Protein AF-A0A2S9A019-F1 (afdb_monomer)

Sequence (203 aa):
MTKLLLTLSFFIASCWVKAQTFTDKALAQSVLQLNSSKTTNDYDNLFNKFSTAKTTETWQAKYYAVVSLYLKNETLLNKAPGASLMDDNALARKIATGIWTIQRDNAEVNILLGLLYFQKIQIDGSQNNQLDLNAISQSIAKAETSSSNNPRLAVLQAKIKEKSGDKSNADILYRKALGEFSNQNSSDSKSPSWGKQLVPTVQ

Structure (mmCIF, N/CA/C/O backbone):
data_AF-A0A2S9A019-F1
#
_entry.id   AF-A0A2S9A019-F1
#
loop_
_atom_site.group_PDB
_atom_site.id
_atom_site.type_symbol
_atom_site.label_atom_id
_atom_site.label_alt_id
_atom_site.label_comp_id
_atom_site.label_asym_id
_atom_site.label_entity_id
_atom_site.label_seq_id
_atom_site.pdbx_PDB_ins_code
_atom_site.Cartn_x
_atom_site.Cartn_y
_atom_site.Cartn_z
_atom_site.occupancy
_atom_site.B_iso_or_equiv
_atom_site.auth_seq_id
_atom_site.auth_comp_id
_atom_site.auth_asym_id
_atom_site.auth_atom_id
_atom_site.pdbx_PDB_model_num
ATOM 1 N N . MET A 1 1 ? 55.661 54.639 -10.456 1.00 36.62 1 MET A N 1
ATOM 2 C CA . MET A 1 1 ? 55.078 54.479 -11.805 1.00 36.62 1 MET A CA 1
ATOM 3 C C . MET A 1 1 ? 54.965 52.986 -12.090 1.00 36.62 1 MET A C 1
ATOM 5 O O . MET A 1 1 ? 55.978 52.332 -12.268 1.00 36.62 1 MET A O 1
ATOM 9 N N . THR A 1 2 ? 53.846 52.372 -11.696 1.00 43.12 2 THR A N 1
ATOM 10 C CA . THR A 1 2 ? 52.783 51.894 -12.610 1.00 43.12 2 THR A CA 1
ATOM 11 C C . THR A 1 2 ? 53.293 50.981 -13.721 1.00 43.12 2 THR A C 1
ATOM 13 O O . THR A 1 2 ? 53.687 51.494 -14.757 1.00 43.12 2 THR A O 1
ATOM 16 N N . LYS A 1 3 ? 53.166 49.655 -13.538 1.00 44.62 3 LYS A N 1
ATOM 17 C CA . LYS A 1 3 ? 52.487 48.756 -14.495 1.00 44.62 3 LYS A CA 1
ATOM 18 C C . LYS A 1 3 ? 51.814 47.614 -13.731 1.00 44.62 3 LYS A C 1
ATOM 20 O O . LYS A 1 3 ? 52.453 46.698 -13.230 1.00 44.62 3 LYS A O 1
ATOM 25 N N . LEU A 1 4 ? 50.504 47.763 -13.609 1.00 54.84 4 LEU A N 1
ATOM 26 C CA . LEU A 1 4 ? 49.541 46.817 -13.077 1.00 54.84 4 LEU A CA 1
ATOM 27 C C . LEU A 1 4 ? 49.218 45.835 -14.212 1.00 54.84 4 LEU A C 1
ATOM 29 O O . LEU A 1 4 ? 48.684 46.262 -15.232 1.00 54.84 4 LEU A O 1
ATOM 33 N N . LEU A 1 5 ? 49.563 44.556 -14.073 1.00 51.34 5 LEU A N 1
ATOM 34 C CA . LEU A 1 5 ? 49.082 43.507 -14.977 1.00 51.34 5 LEU A CA 1
ATOM 35 C C . LEU A 1 5 ? 48.421 42.405 -14.151 1.00 51.34 5 LEU A C 1
ATOM 37 O O . LEU A 1 5 ? 49.027 41.418 -13.747 1.00 51.34 5 LEU A O 1
ATOM 41 N N . LEU A 1 6 ? 47.138 42.653 -13.895 1.00 57.81 6 LEU A N 1
ATOM 42 C CA . LEU A 1 6 ? 46.111 41.665 -13.598 1.00 57.81 6 LEU A CA 1
ATOM 43 C C . LEU A 1 6 ? 46.049 40.641 -14.738 1.00 57.81 6 LEU A C 1
ATOM 45 O O . LEU A 1 6 ? 45.700 41.003 -15.858 1.00 57.81 6 LEU A O 1
ATOM 49 N N . THR A 1 7 ? 46.283 39.365 -14.443 1.00 59.12 7 THR A N 1
ATOM 50 C CA . THR A 1 7 ? 45.627 38.273 -15.176 1.00 59.12 7 THR A CA 1
ATOM 51 C C . THR A 1 7 ? 45.066 37.280 -14.163 1.00 59.12 7 THR A C 1
ATOM 53 O O . THR A 1 7 ? 45.772 36.540 -13.487 1.00 59.12 7 THR A O 1
ATOM 56 N N . LEU A 1 8 ? 43.751 37.381 -13.997 1.00 55.47 8 LEU A N 1
ATOM 57 C CA . LEU A 1 8 ? 42.900 36.562 -13.151 1.00 55.47 8 LEU A CA 1
ATOM 58 C C . LEU A 1 8 ? 42.710 35.200 -13.835 1.00 55.47 8 LEU A C 1
ATOM 60 O O . LEU A 1 8 ? 41.909 35.076 -14.759 1.00 55.47 8 LEU A O 1
ATOM 64 N N . SER A 1 9 ? 43.449 34.180 -13.401 1.00 57.34 9 SER A N 1
ATOM 65 C CA . SER A 1 9 ? 43.248 32.799 -13.854 1.00 57.34 9 SER A CA 1
ATOM 66 C C . SER A 1 9 ? 41.991 32.214 -13.208 1.00 57.34 9 SER A C 1
ATOM 68 O O . SER A 1 9 ? 42.047 31.559 -12.170 1.00 57.34 9 SER A O 1
ATOM 70 N N . PHE A 1 10 ? 40.835 32.471 -13.818 1.00 54.25 10 PHE A N 1
ATOM 71 C CA . PHE A 1 10 ? 39.570 31.832 -13.470 1.00 54.25 10 PHE A CA 1
ATOM 72 C C . PHE A 1 10 ? 39.523 30.439 -14.118 1.00 54.25 10 PHE A C 1
ATOM 74 O O . PHE A 1 10 ? 39.015 30.266 -15.225 1.00 54.25 10 PHE A O 1
ATOM 81 N N . PHE A 1 11 ? 40.092 29.430 -13.451 1.00 59.09 11 PHE A N 1
ATOM 82 C CA . PHE A 1 11 ? 39.824 28.038 -13.813 1.00 59.09 11 PHE A CA 1
ATOM 83 C C . PHE A 1 11 ? 38.411 27.690 -13.343 1.00 59.09 11 PHE A C 1
ATOM 85 O O . PHE A 1 11 ? 38.174 27.383 -12.175 1.00 59.09 11 PHE A O 1
ATOM 92 N N . ILE A 1 12 ? 37.460 27.756 -14.274 1.00 57.28 12 ILE A N 1
ATOM 93 C CA . ILE A 1 12 ? 36.135 27.159 -14.122 1.00 57.28 12 ILE A CA 1
ATOM 94 C C . ILE A 1 12 ? 36.359 25.651 -14.033 1.00 57.28 12 ILE A C 1
ATOM 96 O O . ILE A 1 12 ? 36.465 24.964 -15.047 1.00 57.28 12 ILE A O 1
ATOM 100 N N . ALA A 1 13 ? 36.450 25.126 -12.813 1.00 59.03 13 ALA A N 1
ATOM 101 C CA . ALA A 1 13 ? 36.214 23.716 -12.578 1.00 59.03 13 ALA A CA 1
ATOM 102 C C . ALA A 1 13 ? 34.743 23.465 -12.921 1.00 59.03 13 ALA A C 1
ATOM 104 O O . ALA A 1 13 ? 33.844 23.672 -12.108 1.00 59.03 13 ALA A O 1
ATOM 105 N N . SER A 1 14 ? 34.480 23.085 -14.170 1.00 53.44 14 SER A N 1
ATOM 106 C CA . SER A 1 14 ? 33.201 22.514 -14.549 1.00 53.44 14 SER A CA 1
ATOM 107 C C . SER A 1 14 ? 33.043 21.246 -13.716 1.00 53.44 14 SER A C 1
ATOM 109 O O . SER A 1 14 ? 33.617 20.208 -14.033 1.00 53.44 14 SER A O 1
ATOM 111 N N . CYS A 1 15 ? 32.309 21.325 -12.609 1.00 51.97 15 CYS A N 1
ATOM 112 C CA . CYS A 1 15 ? 31.808 20.141 -11.935 1.00 51.97 15 CYS A CA 1
ATOM 113 C C . CYS A 1 15 ? 30.837 19.472 -12.906 1.00 51.97 15 CYS A C 1
ATOM 115 O O . CYS A 1 15 ? 29.653 19.798 -12.949 1.00 51.97 15 CYS A O 1
ATOM 117 N N . TRP A 1 16 ? 31.342 18.534 -13.706 1.00 52.50 16 TRP A N 1
ATOM 118 C CA . TRP A 1 16 ? 30.512 17.535 -14.358 1.00 52.50 16 TRP A CA 1
ATOM 119 C C . TRP A 1 16 ? 29.959 16.655 -13.238 1.00 52.50 16 TRP A C 1
ATOM 121 O O . TRP A 1 16 ? 30.496 15.590 -12.937 1.00 52.50 16 TRP A O 1
ATOM 131 N N . VAL A 1 17 ? 28.900 17.121 -12.570 1.00 52.62 17 VAL A N 1
ATOM 132 C CA . VAL A 1 17 ? 28.063 16.251 -11.752 1.00 52.62 17 VAL A CA 1
ATOM 133 C C . VAL A 1 17 ? 27.471 15.260 -12.740 1.00 52.62 17 VAL A C 1
ATOM 135 O O . VAL A 1 17 ? 26.509 15.562 -13.446 1.00 52.62 17 VAL A O 1
ATOM 138 N N . LYS A 1 18 ? 28.088 14.081 -12.861 1.00 51.19 18 LYS A N 1
ATOM 139 C CA . LYS A 1 18 ? 27.441 12.967 -13.541 1.00 51.19 18 LYS A CA 1
ATOM 1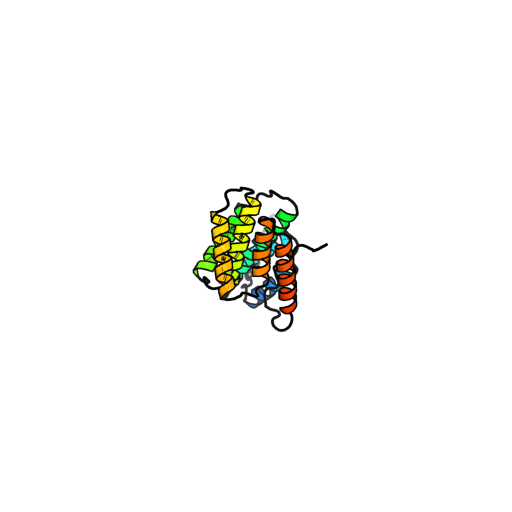40 C C . LYS A 1 18 ? 26.162 12.713 -12.758 1.00 51.19 18 LYS A C 1
ATOM 142 O O . LYS A 1 18 ? 26.225 12.215 -11.638 1.00 51.19 18 LYS A O 1
ATOM 147 N N . ALA A 1 19 ? 25.018 13.091 -13.323 1.00 52.50 19 ALA A N 1
ATOM 148 C CA . ALA A 1 19 ? 23.730 12.644 -12.827 1.00 52.50 19 ALA A CA 1
ATOM 149 C C . ALA A 1 19 ? 23.792 11.115 -12.811 1.00 52.50 19 ALA A C 1
ATOM 151 O O . ALA A 1 19 ? 23.823 10.477 -13.866 1.00 52.50 19 ALA A O 1
ATOM 152 N N . GLN A 1 20 ? 23.944 10.535 -11.620 1.00 56.94 20 GLN A N 1
ATOM 153 C CA . GLN A 1 20 ? 24.089 9.100 -11.467 1.00 56.94 20 GLN A CA 1
ATOM 154 C C . GLN A 1 20 ? 22.814 8.472 -12.022 1.00 56.94 20 GLN A C 1
ATOM 156 O O . GLN A 1 20 ? 21.719 8.725 -11.524 1.00 56.94 20 GLN A O 1
ATOM 161 N N . THR A 1 21 ? 22.942 7.735 -13.127 1.00 67.06 21 THR A N 1
ATOM 162 C CA . THR A 1 21 ? 21.790 7.096 -13.760 1.00 67.06 21 THR A CA 1
ATOM 163 C C . THR A 1 21 ? 21.180 6.140 -12.744 1.00 67.06 21 THR A C 1
ATOM 165 O O . THR A 1 21 ? 21.885 5.310 -12.169 1.00 67.06 21 THR A O 1
ATOM 168 N N . PHE A 1 22 ? 19.888 6.301 -12.469 1.00 77.50 22 PHE A N 1
ATOM 169 C CA . PHE A 1 22 ? 19.188 5.462 -11.509 1.00 77.50 22 PHE A CA 1
ATOM 170 C C . PHE A 1 22 ? 18.991 4.071 -12.115 1.00 77.50 22 PHE A C 1
ATOM 172 O O . PHE A 1 22 ? 18.079 3.847 -12.901 1.00 77.50 22 PHE A O 1
ATOM 179 N N . THR A 1 23 ? 19.894 3.152 -11.792 1.00 84.31 23 THR A N 1
ATOM 180 C CA . THR A 1 23 ? 19.878 1.784 -12.319 1.00 84.31 23 THR A CA 1
ATOM 181 C C . THR A 1 23 ? 18.841 0.916 -11.611 1.00 84.31 23 THR A C 1
ATOM 183 O O . THR A 1 23 ? 18.406 1.225 -10.502 1.00 84.31 23 THR A O 1
ATOM 186 N N . ASP A 1 24 ? 18.524 -0.242 -12.183 1.00 83.12 24 ASP A N 1
ATOM 187 C CA . ASP A 1 24 ? 17.643 -1.239 -11.553 1.00 83.12 24 ASP A CA 1
ATOM 188 C C . ASP A 1 24 ? 18.210 -1.735 -10.208 1.00 83.12 24 ASP A C 1
ATOM 190 O O . ASP A 1 24 ? 17.480 -2.053 -9.270 1.00 83.12 24 ASP A O 1
ATOM 194 N N . LYS A 1 25 ? 19.541 -1.710 -10.053 1.00 84.88 25 LYS A N 1
ATOM 195 C CA . LYS A 1 25 ? 20.202 -1.950 -8.763 1.00 84.88 25 LYS A CA 1
ATOM 196 C C . LYS A 1 25 ? 19.874 -0.851 -7.746 1.00 84.88 25 LYS A C 1
ATOM 198 O O . LYS A 1 25 ? 19.603 -1.160 -6.587 1.00 84.88 25 LYS A O 1
ATOM 203 N N . ALA A 1 26 ? 19.891 0.415 -8.167 1.00 87.56 26 ALA A N 1
ATOM 204 C CA . ALA A 1 26 ? 19.517 1.540 -7.312 1.00 87.56 26 ALA A CA 1
ATOM 205 C C . ALA A 1 26 ? 18.023 1.505 -6.945 1.00 87.56 26 ALA A C 1
ATOM 207 O O . ALA A 1 26 ? 17.672 1.854 -5.814 1.00 87.56 26 ALA A O 1
ATOM 208 N N . LEU A 1 27 ? 17.166 1.023 -7.856 1.00 88.25 27 LEU A N 1
ATOM 209 C CA . LEU A 1 27 ? 15.757 0.733 -7.582 1.00 88.25 27 LEU A CA 1
ATOM 210 C C . LEU A 1 27 ? 15.634 -0.287 -6.449 1.00 88.25 27 LEU A C 1
ATOM 212 O O . LEU A 1 27 ? 15.084 0.044 -5.402 1.00 88.25 27 LEU A O 1
ATOM 216 N N . ALA A 1 28 ? 16.230 -1.472 -6.607 1.00 86.88 28 ALA A N 1
ATOM 217 C CA . ALA A 1 28 ? 16.168 -2.539 -5.608 1.00 86.88 28 ALA A CA 1
ATOM 218 C C . ALA A 1 28 ? 16.687 -2.095 -4.227 1.00 86.88 28 ALA A C 1
ATOM 220 O O . ALA A 1 28 ? 16.064 -2.367 -3.204 1.00 86.88 28 ALA A O 1
ATOM 221 N N . GLN A 1 29 ? 17.796 -1.350 -4.181 1.00 89.19 29 GLN A N 1
ATOM 222 C CA . GLN A 1 29 ? 18.329 -0.807 -2.925 1.00 89.19 29 GLN A CA 1
ATOM 223 C C . GLN A 1 29 ? 17.381 0.202 -2.269 1.00 89.19 29 GLN A C 1
ATOM 225 O O . GLN A 1 29 ? 17.225 0.206 -1.050 1.00 89.19 29 GLN A O 1
ATOM 230 N N . SER A 1 30 ? 16.732 1.050 -3.066 1.00 92.06 30 SER A N 1
ATOM 231 C CA . SER A 1 30 ? 15.788 2.045 -2.549 1.00 92.06 30 SER A CA 1
ATOM 232 C C . SER A 1 30 ? 14.493 1.386 -2.061 1.00 92.06 30 SER A C 1
ATOM 234 O O . SER A 1 30 ? 13.922 1.824 -1.067 1.00 92.06 30 SER A O 1
ATOM 236 N N . VAL A 1 31 ? 14.060 0.291 -2.696 1.00 90.25 31 VAL A N 1
ATOM 237 C CA . VAL A 1 31 ? 12.947 -0.542 -2.206 1.00 90.25 31 VAL A CA 1
ATOM 238 C C . VAL A 1 31 ? 13.278 -1.150 -0.846 1.00 90.25 31 VAL A C 1
ATOM 240 O O . VAL A 1 31 ? 12.447 -1.128 0.055 1.00 90.25 31 VAL A O 1
ATOM 243 N N . LEU A 1 32 ? 14.505 -1.636 -0.651 1.00 88.31 32 LEU A N 1
ATOM 244 C CA . LEU A 1 32 ? 14.933 -2.133 0.657 1.00 88.31 32 LEU A CA 1
ATOM 245 C C . LEU A 1 32 ? 14.957 -1.031 1.723 1.00 88.31 32 LEU A C 1
ATOM 247 O O . LEU A 1 32 ? 14.539 -1.273 2.854 1.00 88.31 32 LEU A O 1
ATOM 251 N N . GLN A 1 33 ? 15.385 0.181 1.360 1.00 91.25 33 GLN A N 1
ATOM 252 C CA . GLN A 1 33 ? 15.365 1.344 2.252 1.00 91.25 33 GLN A CA 1
ATOM 253 C C . GLN A 1 33 ? 13.939 1.727 2.685 1.00 91.25 33 GLN A C 1
ATOM 255 O O . GLN A 1 33 ? 13.729 2.151 3.822 1.00 91.25 33 GLN A O 1
ATOM 260 N N . LEU A 1 34 ? 12.942 1.546 1.816 1.00 91.12 34 LEU A N 1
ATOM 261 C CA . LEU A 1 34 ? 11.540 1.798 2.152 1.00 91.12 34 LEU A CA 1
ATOM 262 C C . LEU A 1 34 ? 11.069 0.956 3.346 1.00 91.12 34 LEU A C 1
ATOM 264 O O . LEU A 1 34 ? 10.317 1.447 4.183 1.00 91.12 34 LEU A O 1
ATOM 268 N N . ASN A 1 35 ? 11.546 -0.285 3.460 1.00 84.62 35 ASN A N 1
ATOM 269 C CA . ASN A 1 35 ? 11.123 -1.213 4.511 1.00 84.62 35 ASN A CA 1
ATOM 270 C C . ASN A 1 35 ? 11.581 -0.782 5.917 1.00 84.62 35 ASN A C 1
ATOM 272 O O . ASN A 1 35 ? 10.953 -1.155 6.906 1.00 84.62 35 ASN A O 1
ATOM 276 N N . SER A 1 36 ? 12.669 -0.013 6.017 1.00 85.38 36 SER A N 1
ATOM 277 C CA . SER A 1 36 ? 13.196 0.508 7.286 1.00 85.38 36 SER A CA 1
ATOM 278 C C . SER A 1 36 ? 12.833 1.972 7.552 1.00 85.38 36 SER A C 1
ATOM 280 O O . SER A 1 36 ? 13.118 2.475 8.640 1.00 85.38 36 SER A O 1
ATOM 282 N N . SER A 1 37 ? 12.194 2.645 6.592 1.00 91.75 37 SER A N 1
ATOM 283 C CA . SER A 1 37 ? 11.793 4.052 6.688 1.00 91.75 37 SER A CA 1
ATOM 284 C C . SER A 1 37 ? 10.641 4.238 7.674 1.00 91.75 37 SER A C 1
ATOM 286 O O . SER A 1 37 ? 9.732 3.411 7.748 1.00 91.75 37 SER A O 1
ATOM 288 N N . LYS A 1 38 ? 10.680 5.321 8.458 1.00 90.12 38 LYS A N 1
ATOM 289 C CA . LYS A 1 38 ? 9.675 5.582 9.510 1.00 90.12 38 LYS A CA 1
ATOM 290 C C . LYS A 1 38 ? 9.241 7.038 9.593 1.00 90.12 38 LYS A C 1
ATOM 292 O O . LYS A 1 38 ? 8.216 7.334 10.204 1.00 90.12 38 LYS A O 1
ATOM 297 N N . THR A 1 39 ? 10.022 7.954 9.032 1.00 94.38 39 THR A N 1
ATOM 298 C CA . THR A 1 39 ? 9.760 9.389 9.122 1.00 94.38 39 THR A CA 1
ATOM 299 C C . THR A 1 39 ? 9.206 9.929 7.812 1.00 94.38 39 THR A C 1
ATOM 301 O O . THR A 1 39 ? 9.440 9.379 6.739 1.00 94.38 39 THR A O 1
ATOM 304 N N . THR A 1 40 ? 8.486 11.047 7.888 1.00 94.69 40 THR A N 1
ATOM 305 C CA . THR A 1 40 ? 7.982 11.750 6.700 1.00 94.69 40 THR A CA 1
ATOM 306 C C . THR A 1 40 ? 9.117 12.160 5.765 1.00 94.69 40 THR A C 1
ATOM 308 O O . THR A 1 40 ? 8.990 11.995 4.559 1.00 94.69 40 THR A O 1
ATOM 311 N N . ASN A 1 41 ? 10.256 12.586 6.321 1.00 96.50 41 ASN A N 1
ATOM 312 C CA . ASN A 1 41 ? 11.446 12.948 5.555 1.00 96.50 41 ASN A CA 1
ATOM 313 C C . ASN A 1 41 ? 12.069 11.745 4.823 1.00 96.50 41 ASN A C 1
ATOM 315 O O . ASN A 1 41 ? 12.511 11.888 3.685 1.00 96.50 41 ASN A O 1
ATOM 319 N N . ASP A 1 42 ? 12.083 10.553 5.434 1.00 96.50 42 ASP A N 1
ATOM 320 C CA . ASP A 1 42 ? 12.538 9.333 4.746 1.00 96.50 42 ASP A CA 1
ATOM 321 C C . ASP A 1 42 ? 11.682 9.069 3.503 1.00 96.50 42 ASP A C 1
ATOM 323 O O . ASP A 1 42 ? 12.200 8.817 2.412 1.00 96.50 42 ASP A O 1
ATOM 327 N N . TYR A 1 43 ? 10.363 9.180 3.664 1.00 97.50 43 TYR A N 1
ATOM 328 C CA . TYR A 1 43 ? 9.411 8.951 2.588 1.00 97.50 43 TYR A CA 1
ATOM 329 C C . TYR A 1 43 ? 9.455 10.033 1.505 1.00 97.50 43 TYR A C 1
ATOM 331 O O . TYR A 1 43 ? 9.381 9.682 0.331 1.00 97.50 43 TYR A O 1
ATOM 339 N N . ASP A 1 44 ? 9.634 11.312 1.849 1.00 97.38 44 ASP A N 1
ATOM 340 C CA . ASP A 1 44 ? 9.808 12.388 0.861 1.00 97.38 44 ASP A CA 1
ATOM 341 C C . ASP A 1 44 ? 11.076 12.167 0.018 1.00 97.38 44 ASP A C 1
ATOM 343 O O . ASP A 1 44 ? 11.053 12.275 -1.212 1.00 97.38 44 ASP A O 1
ATOM 347 N N . ASN A 1 45 ? 12.182 11.772 0.658 1.00 97.12 45 ASN A N 1
ATOM 348 C CA . ASN A 1 45 ? 13.422 11.443 -0.045 1.00 97.12 45 ASN A CA 1
ATOM 349 C C . ASN A 1 45 ? 13.239 10.261 -1.003 1.00 97.12 45 ASN A C 1
ATOM 351 O O . ASN A 1 45 ? 13.688 10.318 -2.151 1.00 97.12 45 ASN A O 1
ATOM 355 N N . LEU A 1 46 ? 12.561 9.199 -0.560 1.00 96.81 46 LEU A N 1
ATOM 356 C CA . LEU A 1 46 ? 12.266 8.041 -1.401 1.00 96.81 46 LEU A CA 1
ATOM 357 C C . LEU A 1 46 ? 11.301 8.384 -2.538 1.00 96.81 46 LEU A C 1
ATOM 359 O O . LEU A 1 46 ? 11.561 8.003 -3.678 1.00 96.81 46 LEU A O 1
ATOM 363 N N . PHE A 1 47 ? 10.249 9.161 -2.274 1.00 97.56 47 PHE A N 1
ATOM 364 C CA . PHE A 1 47 ? 9.324 9.643 -3.297 1.00 97.56 47 PHE A CA 1
ATOM 365 C C . PHE A 1 47 ? 10.064 10.388 -4.411 1.00 97.56 47 PHE A C 1
ATOM 367 O O . PHE A 1 47 ? 9.893 10.055 -5.584 1.00 97.56 47 PHE A O 1
ATOM 374 N N . ASN A 1 48 ? 10.928 11.344 -4.060 1.00 95.81 48 ASN A N 1
ATOM 375 C CA . ASN A 1 48 ? 11.710 12.110 -5.033 1.00 95.81 48 ASN A CA 1
ATOM 376 C C . ASN A 1 48 ? 12.648 11.209 -5.844 1.00 95.81 48 ASN A C 1
ATOM 378 O O . ASN A 1 48 ? 12.738 11.317 -7.072 1.00 95.81 48 ASN A O 1
ATOM 382 N N . LYS A 1 49 ? 13.315 10.277 -5.161 1.00 94.94 49 LYS A N 1
ATOM 383 C CA . LYS A 1 49 ? 14.254 9.334 -5.767 1.00 94.94 49 LYS A CA 1
ATOM 384 C C . LYS A 1 49 ? 13.572 8.402 -6.768 1.00 94.94 49 LYS A C 1
ATOM 386 O O . LYS A 1 49 ? 14.073 8.218 -7.873 1.00 94.94 49 LYS A O 1
ATOM 391 N N . PHE A 1 50 ? 12.415 7.854 -6.410 1.00 95.38 50 PHE A N 1
ATOM 392 C CA . PHE A 1 50 ? 11.628 6.991 -7.285 1.00 95.38 50 PHE A CA 1
ATOM 393 C C . PHE A 1 50 ? 10.941 7.766 -8.420 1.00 95.38 50 PHE A C 1
ATOM 395 O O . PHE A 1 50 ? 10.906 7.288 -9.550 1.00 95.38 50 PHE A O 1
ATOM 402 N N . SER A 1 51 ? 10.434 8.974 -8.161 1.00 93.31 51 SER A N 1
ATOM 403 C CA . SER A 1 51 ? 9.721 9.784 -9.165 1.00 93.31 51 SER A CA 1
ATOM 404 C C . SER A 1 51 ? 10.625 10.286 -10.290 1.00 93.31 51 SER A C 1
ATOM 406 O O . SER A 1 51 ? 10.167 10.487 -11.412 1.00 93.31 51 SER A O 1
ATOM 408 N N . THR A 1 52 ? 11.912 10.484 -9.996 1.00 90.38 52 THR A N 1
ATOM 409 C CA . THR A 1 52 ? 12.925 10.944 -10.960 1.00 90.38 52 THR A CA 1
ATOM 410 C C . THR A 1 52 ? 13.777 9.805 -11.531 1.00 90.38 52 THR A C 1
ATOM 412 O O . THR A 1 52 ? 14.667 10.042 -12.352 1.00 90.38 52 THR A O 1
ATOM 415 N N . ALA A 1 53 ? 13.500 8.563 -11.123 1.00 88.88 53 ALA A N 1
ATOM 416 C CA . ALA A 1 53 ? 14.230 7.381 -11.544 1.00 88.88 53 ALA A CA 1
ATOM 417 C C . ALA A 1 53 ? 14.143 7.163 -13.062 1.00 88.88 53 ALA A C 1
ATOM 419 O O . ALA A 1 53 ? 13.061 7.063 -13.641 1.00 88.88 53 ALA A O 1
ATOM 420 N N . LYS A 1 54 ? 15.305 7.018 -13.704 1.00 86.31 54 LYS A N 1
ATOM 421 C CA . LYS A 1 54 ? 15.439 6.634 -15.115 1.00 86.31 54 LYS A CA 1
ATOM 422 C C . LYS A 1 54 ? 15.848 5.163 -15.212 1.00 86.31 54 LYS A C 1
ATOM 424 O O . LYS A 1 54 ? 17.026 4.871 -15.377 1.00 86.31 54 LYS A O 1
ATOM 429 N N . THR A 1 55 ? 14.870 4.270 -15.086 1.00 84.50 55 THR A N 1
ATOM 430 C CA . THR A 1 55 ? 15.025 2.801 -15.095 1.00 84.50 55 THR A CA 1
ATOM 431 C C . THR A 1 55 ? 14.126 2.170 -16.160 1.00 84.50 55 THR A C 1
ATOM 433 O O . THR A 1 55 ? 13.081 2.725 -16.516 1.00 84.50 55 THR A O 1
ATOM 436 N N . THR A 1 56 ? 14.527 1.002 -16.659 1.00 85.31 56 THR A N 1
ATOM 437 C CA . THR A 1 56 ? 13.713 0.140 -17.533 1.00 85.31 56 THR A CA 1
ATOM 438 C C . THR A 1 56 ? 12.419 -0.291 -16.835 1.00 85.31 56 THR A C 1
ATOM 440 O O . THR A 1 56 ? 11.359 -0.311 -17.458 1.00 85.31 56 THR A O 1
ATOM 443 N N . GLU A 1 57 ? 12.458 -0.488 -15.516 1.00 86.81 57 GLU A N 1
ATOM 444 C CA . GLU A 1 57 ? 11.313 -0.813 -14.659 1.00 86.81 57 GLU A CA 1
ATOM 445 C C . GLU A 1 57 ? 10.531 0.445 -14.238 1.00 86.81 57 GLU A C 1
ATOM 447 O O . GLU A 1 57 ? 10.242 0.697 -13.064 1.00 86.81 57 GLU A O 1
ATOM 452 N N . THR A 1 58 ? 10.173 1.280 -15.218 1.00 90.94 58 THR A N 1
ATOM 453 C CA . THR A 1 58 ? 9.529 2.585 -14.982 1.00 90.94 58 THR A CA 1
ATOM 454 C C . THR A 1 58 ? 8.233 2.467 -14.168 1.00 90.94 58 THR A C 1
ATOM 456 O O . THR A 1 58 ? 7.936 3.335 -13.343 1.00 90.94 58 THR A O 1
ATOM 459 N N . TRP A 1 59 ? 7.445 1.407 -14.376 1.00 93.25 59 TRP A N 1
ATOM 460 C CA . TRP A 1 59 ? 6.202 1.202 -13.629 1.00 93.25 59 TRP A CA 1
ATOM 461 C C . TRP A 1 59 ? 6.472 0.896 -12.148 1.00 93.25 59 TRP A C 1
ATOM 463 O O . TRP A 1 59 ? 5.769 1.434 -11.295 1.00 93.25 59 TRP A O 1
ATOM 473 N N . GLN A 1 60 ? 7.514 0.113 -11.836 1.00 93.38 60 GLN A N 1
ATOM 474 C CA . GLN A 1 60 ? 7.906 -0.213 -10.461 1.00 93.38 60 GLN A CA 1
ATOM 475 C C . GLN A 1 60 ? 8.432 1.020 -9.738 1.00 93.38 60 GLN A C 1
ATOM 477 O O . GLN A 1 60 ? 8.043 1.283 -8.604 1.00 93.38 60 GLN A O 1
ATOM 482 N N . ALA A 1 61 ? 9.273 1.822 -10.397 1.00 94.75 61 ALA A N 1
ATOM 483 C CA . ALA A 1 61 ? 9.742 3.074 -9.815 1.00 94.75 61 ALA A CA 1
ATOM 484 C C . ALA A 1 61 ? 8.563 3.988 -9.451 1.00 94.75 61 ALA A C 1
ATOM 486 O O . ALA A 1 61 ? 8.437 4.414 -8.306 1.00 94.75 61 ALA A O 1
ATOM 487 N N . LYS A 1 62 ? 7.623 4.207 -10.378 1.00 96.69 62 LYS A N 1
ATOM 488 C CA . LYS A 1 62 ? 6.413 4.993 -10.088 1.00 96.69 62 LYS A CA 1
ATOM 489 C C . LYS A 1 62 ? 5.560 4.363 -8.986 1.00 96.69 62 LYS A C 1
ATOM 491 O O . LYS A 1 62 ? 5.027 5.089 -8.154 1.00 96.69 62 LYS A O 1
ATOM 496 N N . TYR A 1 63 ? 5.448 3.037 -8.952 1.00 97.19 63 TYR A N 1
ATOM 497 C CA . TYR A 1 63 ? 4.729 2.317 -7.903 1.00 97.19 63 TYR A CA 1
ATOM 498 C C . TYR A 1 63 ? 5.319 2.629 -6.526 1.00 97.19 63 TYR A C 1
ATOM 500 O O . TYR A 1 63 ? 4.603 3.095 -5.644 1.00 97.19 63 TYR A O 1
ATOM 508 N N . TYR A 1 64 ? 6.633 2.489 -6.353 1.00 96.88 64 TYR A N 1
ATOM 509 C CA . TYR A 1 64 ? 7.282 2.768 -5.072 1.00 96.88 64 TYR A CA 1
ATOM 510 C C . TYR A 1 64 ? 7.340 4.257 -4.714 1.00 96.88 64 TYR A C 1
ATOM 512 O O . TYR A 1 64 ? 7.354 4.593 -3.526 1.00 96.88 64 TYR A O 1
ATOM 520 N N . ALA A 1 65 ? 7.296 5.158 -5.700 1.00 97.69 65 ALA A N 1
ATOM 521 C CA . ALA A 1 65 ? 7.035 6.572 -5.439 1.00 97.69 65 ALA A CA 1
ATOM 522 C C . ALA A 1 65 ? 5.667 6.741 -4.760 1.00 97.69 65 ALA A C 1
ATOM 524 O O . ALA A 1 65 ? 5.579 7.292 -3.665 1.00 97.69 65 ALA A O 1
ATOM 525 N N . VAL A 1 66 ? 4.607 6.185 -5.354 1.00 98.44 66 VAL A N 1
ATOM 526 C CA . VAL A 1 66 ? 3.253 6.239 -4.785 1.00 98.44 66 VAL A CA 1
ATOM 527 C C . VAL A 1 66 ? 3.195 5.587 -3.403 1.00 98.44 66 VAL A C 1
ATOM 529 O O . VAL A 1 66 ? 2.591 6.161 -2.502 1.00 98.44 66 VAL A O 1
ATOM 532 N N . VAL A 1 67 ? 3.851 4.440 -3.200 1.00 98.19 67 VAL A N 1
ATOM 533 C CA . VAL A 1 67 ? 3.916 3.788 -1.882 1.00 98.19 67 VAL A CA 1
ATOM 534 C C . VAL A 1 67 ? 4.571 4.703 -0.846 1.00 98.19 67 VAL A C 1
ATOM 536 O O . VAL A 1 67 ? 4.073 4.815 0.270 1.00 98.19 67 VAL A O 1
ATOM 539 N N . SER A 1 68 ? 5.655 5.390 -1.207 1.00 98.12 68 SER A N 1
ATOM 540 C CA . SER A 1 68 ? 6.344 6.317 -0.302 1.00 98.12 68 SER A CA 1
ATOM 541 C C . SER A 1 68 ? 5.421 7.466 0.116 1.00 98.12 68 SER A C 1
ATOM 543 O O . SER A 1 68 ? 5.291 7.754 1.304 1.00 98.12 68 SER A O 1
ATOM 545 N N . LEU A 1 69 ? 4.701 8.060 -0.841 1.00 98.12 69 LEU A N 1
ATOM 546 C CA . LEU A 1 69 ? 3.738 9.130 -0.565 1.00 98.12 69 LEU A CA 1
ATOM 547 C C . LEU A 1 69 ? 2.541 8.635 0.267 1.00 98.12 69 LEU A C 1
ATOM 549 O O . LEU A 1 69 ? 2.126 9.297 1.216 1.00 98.12 69 LEU A O 1
ATOM 553 N N . TYR A 1 70 ? 2.036 7.433 -0.020 1.00 98.38 70 TYR A N 1
ATOM 554 C CA . TYR A 1 70 ? 0.987 6.791 0.773 1.00 98.38 70 TYR A CA 1
ATOM 555 C C . TYR A 1 70 ? 1.421 6.585 2.233 1.00 98.38 70 TYR A C 1
ATOM 557 O O . TYR A 1 70 ? 0.698 6.980 3.145 1.00 98.38 70 TYR A O 1
ATOM 565 N N . LEU A 1 71 ? 2.614 6.028 2.467 1.00 97.56 71 LEU A N 1
ATOM 566 C CA . LEU A 1 71 ? 3.134 5.756 3.811 1.00 97.56 71 LEU A CA 1
ATOM 567 C C . LEU A 1 71 ? 3.462 7.030 4.598 1.00 97.56 71 LEU A C 1
ATOM 569 O O . LEU A 1 71 ? 3.248 7.074 5.815 1.00 97.56 71 LEU A O 1
ATOM 573 N N . LYS A 1 72 ? 3.934 8.083 3.919 1.00 97.31 72 LYS A N 1
ATOM 574 C CA . LYS A 1 72 ? 4.058 9.425 4.502 1.00 97.31 72 LYS A CA 1
ATOM 575 C C . LYS A 1 72 ? 2.711 9.905 5.030 1.00 97.31 72 LYS A C 1
ATOM 577 O O . LYS A 1 72 ? 2.622 10.311 6.188 1.00 97.31 72 LYS A O 1
ATOM 582 N N . ASN A 1 73 ? 1.672 9.814 4.205 1.00 97.31 73 ASN A N 1
ATOM 583 C CA . ASN A 1 73 ? 0.332 10.253 4.570 1.00 97.31 73 ASN A CA 1
ATOM 584 C C . ASN A 1 73 ? -0.250 9.427 5.724 1.00 97.31 73 ASN A C 1
ATOM 586 O O . ASN A 1 73 ? -0.771 10.018 6.662 1.00 97.31 73 ASN A O 1
ATOM 590 N N . GLU A 1 74 ? -0.090 8.098 5.731 1.00 95.88 74 GLU A N 1
ATOM 591 C CA . GLU A 1 74 ? -0.507 7.264 6.876 1.00 95.88 74 GLU A CA 1
ATOM 592 C C . GLU A 1 74 ? 0.226 7.681 8.163 1.00 95.88 74 GLU A C 1
ATOM 594 O O . GLU A 1 74 ? -0.378 7.790 9.228 1.00 95.88 74 GLU A O 1
ATOM 599 N N . THR A 1 75 ? 1.526 7.985 8.069 1.00 94.44 75 THR A N 1
ATOM 600 C CA . THR A 1 75 ? 2.322 8.457 9.215 1.00 94.44 75 THR A CA 1
ATOM 601 C C . THR A 1 75 ? 1.806 9.792 9.755 1.00 94.44 75 THR A C 1
ATOM 603 O O . T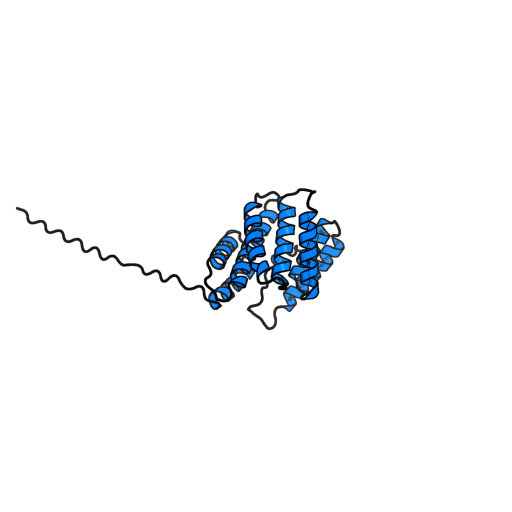HR A 1 75 ? 1.808 10.007 10.968 1.00 94.44 75 THR A O 1
ATOM 606 N N . LEU A 1 76 ? 1.371 10.696 8.875 1.00 95.50 76 LEU A N 1
ATOM 607 C CA . LEU A 1 76 ? 0.805 11.991 9.251 1.00 95.50 76 LEU A CA 1
ATOM 608 C C . LEU A 1 76 ? -0.603 11.848 9.840 1.00 95.50 76 LEU A C 1
ATOM 610 O O . LEU A 1 76 ? -0.862 12.413 10.900 1.00 95.50 76 LEU A O 1
ATOM 614 N N . LEU A 1 77 ? -1.471 11.042 9.222 1.00 93.56 77 LEU A N 1
ATOM 615 C CA . LEU A 1 77 ? -2.828 10.765 9.708 1.00 93.56 77 LEU A CA 1
ATOM 616 C C . LEU A 1 77 ? -2.826 10.136 11.104 1.00 93.56 77 LEU A C 1
ATOM 618 O O . LEU A 1 77 ? -3.626 10.527 11.949 1.00 93.56 77 LEU A O 1
ATOM 622 N N . ASN A 1 78 ? -1.889 9.223 11.375 1.00 90.69 78 ASN A N 1
ATOM 623 C CA . ASN A 1 78 ? -1.745 8.603 12.694 1.00 90.69 78 ASN A CA 1
ATOM 624 C C . ASN A 1 78 ? -1.305 9.595 13.782 1.00 90.69 78 ASN A C 1
ATOM 626 O O . ASN A 1 78 ? -1.597 9.384 14.956 1.00 90.69 78 ASN A O 1
ATOM 630 N N . LYS A 1 79 ? -0.581 10.661 13.417 1.00 90.69 79 LYS A N 1
ATOM 631 C CA . LYS A 1 79 ? -0.131 11.699 14.361 1.00 90.69 79 LYS A CA 1
ATOM 632 C C . LYS A 1 79 ? -1.170 12.796 14.566 1.00 90.69 79 LYS A C 1
ATOM 634 O O . LYS A 1 79 ? -1.271 13.333 15.663 1.00 90.69 79 LYS A O 1
ATOM 639 N N . ALA A 1 80 ? -1.887 13.155 13.508 1.00 89.00 80 ALA A N 1
ATOM 640 C CA . ALA A 1 80 ? -2.845 14.248 13.502 1.00 89.00 80 ALA A CA 1
ATOM 641 C C . ALA A 1 80 ? -4.027 13.903 12.580 1.00 89.00 80 ALA A C 1
ATOM 643 O O . ALA A 1 80 ? -3.965 14.150 11.368 1.00 89.00 80 ALA A O 1
ATOM 644 N N . PRO A 1 81 ? -5.120 13.353 13.137 1.00 80.94 81 PRO A N 1
ATOM 645 C CA . PRO A 1 81 ? -6.368 13.190 12.402 1.00 80.94 81 PRO A CA 1
ATOM 646 C C . PRO A 1 81 ? -6.837 14.547 11.851 1.00 80.94 81 PRO A C 1
ATOM 648 O O . PRO A 1 81 ? -6.877 15.532 12.586 1.00 80.94 81 PRO A O 1
ATOM 651 N N . GLY A 1 82 ? -7.164 14.61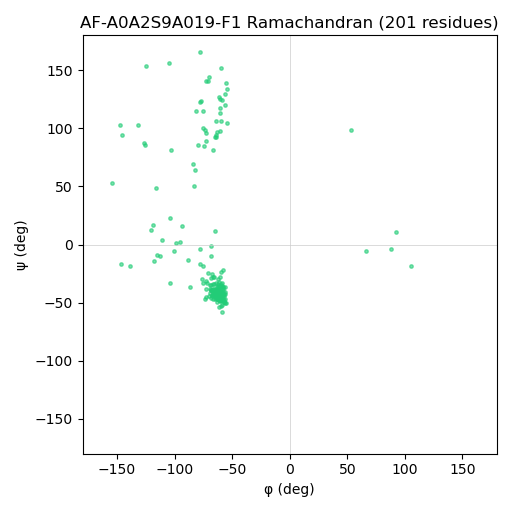3 10.557 1.00 76.31 82 GLY A N 1
ATOM 652 C CA . GLY A 1 82 ? -7.573 15.858 9.885 1.00 76.31 82 GLY A CA 1
ATOM 653 C C . GLY A 1 82 ? -6.441 16.653 9.220 1.00 76.31 82 GLY A C 1
ATOM 654 O O . GLY A 1 82 ? -6.662 17.785 8.795 1.00 76.31 82 GLY A O 1
ATOM 655 N N . ALA A 1 83 ? -5.235 16.086 9.104 1.00 84.94 83 ALA A N 1
ATOM 656 C CA . ALA A 1 83 ? -4.172 16.679 8.297 1.00 84.94 83 ALA A CA 1
ATOM 657 C C . ALA A 1 83 ? -4.637 16.930 6.845 1.00 84.94 83 ALA A C 1
ATOM 659 O O . ALA A 1 83 ? -5.221 16.052 6.204 1.00 84.94 83 ALA A O 1
ATOM 660 N N . SER A 1 84 ? -4.340 18.121 6.310 1.00 89.94 84 SER A N 1
ATOM 661 C CA . SER A 1 84 ? -4.653 18.477 4.921 1.00 89.94 84 SER A CA 1
ATOM 662 C C . SER A 1 84 ? -3.717 17.737 3.961 1.00 89.94 84 SER A C 1
ATOM 664 O O . SER A 1 84 ? -2.628 18.207 3.642 1.00 89.94 84 SER A O 1
ATOM 666 N N . LEU A 1 85 ? -4.130 16.538 3.550 1.00 96.12 85 LEU A N 1
ATOM 667 C CA . LEU A 1 85 ? -3.345 15.619 2.712 1.00 96.12 85 LEU A CA 1
ATOM 668 C C . LEU A 1 85 ? -4.052 15.283 1.393 1.00 96.12 85 LEU A C 1
ATOM 670 O O . LEU A 1 85 ? -3.665 14.343 0.695 1.00 96.12 85 LEU A O 1
ATOM 674 N N . MET A 1 86 ? -5.115 16.022 1.053 1.00 96.31 86 MET A N 1
ATOM 675 C CA . MET A 1 86 ? -5.927 15.742 -0.133 1.00 96.31 86 MET A CA 1
ATOM 676 C C . MET A 1 86 ? -5.113 15.885 -1.423 1.00 96.31 86 MET A C 1
ATOM 678 O O . MET A 1 86 ? -5.246 15.042 -2.309 1.00 96.31 86 MET A O 1
ATOM 682 N N . ASP A 1 87 ? -4.236 16.888 -1.503 1.00 97.44 87 ASP A N 1
ATOM 683 C CA . ASP A 1 87 ? -3.376 17.118 -2.669 1.00 97.44 87 ASP A CA 1
ATOM 684 C C . ASP A 1 87 ? -2.324 16.013 -2.829 1.00 97.44 87 ASP A C 1
ATOM 686 O O . ASP A 1 87 ? -2.188 15.447 -3.917 1.00 97.44 87 ASP A O 1
ATOM 690 N N . ASP A 1 88 ? -1.653 15.625 -1.738 1.00 97.38 88 ASP A N 1
ATOM 691 C CA . ASP A 1 88 ? -0.696 14.509 -1.727 1.00 97.38 88 ASP A CA 1
ATOM 692 C C . ASP A 1 88 ? -1.388 13.200 -2.149 1.00 97.38 88 ASP A C 1
ATOM 694 O O . ASP A 1 88 ? -0.895 12.463 -3.008 1.00 97.38 88 ASP A O 1
ATOM 698 N N . ASN A 1 89 ? -2.579 12.918 -1.611 1.00 98.25 89 ASN A N 1
ATOM 699 C CA . ASN A 1 89 ? -3.347 11.735 -1.996 1.00 98.25 89 ASN A CA 1
ATOM 700 C C . ASN A 1 89 ? -3.841 11.814 -3.457 1.00 98.25 89 ASN A C 1
ATOM 702 O O . ASN A 1 89 ? -3.797 10.813 -4.173 1.00 98.25 89 ASN A O 1
ATOM 706 N N . ALA A 1 90 ? -4.261 12.984 -3.949 1.00 98.31 90 ALA A N 1
ATOM 707 C CA . ALA A 1 90 ? -4.662 13.172 -5.344 1.00 98.31 90 ALA A CA 1
ATOM 708 C C . ALA A 1 90 ? -3.489 12.962 -6.317 1.00 98.31 90 ALA A C 1
ATOM 710 O O . ALA A 1 90 ? -3.658 12.299 -7.345 1.00 98.31 90 ALA A O 1
ATOM 711 N N . LEU A 1 91 ? -2.295 13.457 -5.975 1.00 98.50 91 LEU A N 1
ATOM 712 C CA . LEU A 1 91 ? -1.065 13.204 -6.724 1.00 98.50 91 LEU A CA 1
ATOM 713 C C . LEU A 1 91 ? -0.749 11.705 -6.770 1.00 98.50 91 LEU A C 1
ATOM 715 O O . LEU A 1 91 ? -0.532 11.153 -7.852 1.00 98.50 91 LEU A O 1
ATOM 719 N N . ALA A 1 92 ? -0.792 11.036 -5.616 1.00 98.56 92 ALA A N 1
ATOM 720 C CA . ALA A 1 92 ? -0.575 9.598 -5.514 1.00 98.56 92 ALA A CA 1
ATOM 721 C C . ALA A 1 92 ? -1.565 8.809 -6.393 1.00 98.56 92 ALA A C 1
ATOM 723 O O . ALA A 1 92 ? -1.143 7.976 -7.199 1.00 98.56 92 ALA A O 1
ATOM 724 N N . ARG A 1 93 ? -2.870 9.125 -6.329 1.00 98.44 93 ARG A N 1
ATOM 725 C CA . ARG A 1 93 ? -3.906 8.499 -7.175 1.00 98.44 93 ARG A CA 1
ATOM 726 C C . ARG A 1 93 ? -3.679 8.755 -8.661 1.00 98.44 93 ARG A C 1
ATOM 728 O O . ARG A 1 93 ? -3.857 7.837 -9.462 1.00 98.44 93 ARG A O 1
ATOM 735 N N . LYS A 1 94 ? -3.265 9.965 -9.052 1.00 98.44 94 LYS A N 1
ATOM 736 C CA . LYS A 1 94 ? -2.962 10.302 -10.453 1.00 98.44 94 LYS A CA 1
ATOM 737 C C . LYS A 1 94 ? -1.820 9.444 -10.995 1.00 98.44 94 LYS A C 1
ATOM 739 O O . LYS A 1 94 ? -1.947 8.870 -12.076 1.00 98.44 94 LYS A O 1
ATOM 744 N N . ILE A 1 95 ? -0.725 9.328 -10.243 1.00 98.25 95 ILE A N 1
ATOM 745 C CA . ILE A 1 95 ? 0.424 8.503 -10.638 1.00 98.25 95 ILE A CA 1
ATOM 746 C C . ILE A 1 95 ? 0.017 7.024 -10.683 1.00 98.25 95 ILE A C 1
ATOM 748 O O . ILE A 1 95 ? 0.273 6.365 -11.689 1.00 98.25 95 ILE A O 1
ATOM 752 N N . ALA A 1 96 ? -0.674 6.523 -9.653 1.00 98.06 96 ALA A N 1
ATOM 753 C CA . ALA A 1 96 ? -1.148 5.139 -9.585 1.00 98.06 96 ALA A CA 1
ATOM 754 C C . ALA A 1 96 ? -2.081 4.777 -10.748 1.00 98.06 96 ALA A C 1
ATOM 756 O O . ALA A 1 96 ? -1.921 3.728 -11.365 1.00 98.06 96 ALA A O 1
ATOM 757 N N . THR A 1 97 ? -2.998 5.675 -11.113 1.00 97.88 97 THR A N 1
ATOM 758 C CA . THR A 1 97 ? -3.883 5.498 -12.275 1.00 97.88 97 THR A CA 1
ATOM 759 C C . THR A 1 97 ? -3.074 5.410 -13.568 1.00 97.88 97 THR A C 1
ATOM 761 O O . THR A 1 97 ? -3.345 4.555 -14.405 1.00 97.88 97 THR A O 1
ATOM 764 N N . GLY A 1 98 ? -2.034 6.237 -13.718 1.00 97.44 98 GLY A N 1
ATOM 765 C CA . GLY A 1 98 ? -1.123 6.170 -14.863 1.00 97.44 98 GLY A CA 1
ATOM 766 C C . GLY A 1 98 ? -0.295 4.880 -14.933 1.00 97.44 98 GLY A C 1
ATOM 767 O O . GLY A 1 98 ? 0.079 4.464 -16.023 1.00 97.44 98 GLY A O 1
ATOM 768 N N . ILE A 1 99 ? -0.011 4.231 -13.799 1.00 96.75 99 ILE A N 1
ATOM 769 C CA . ILE A 1 99 ? 0.587 2.885 -13.777 1.00 96.75 99 ILE A CA 1
ATOM 770 C C . ILE A 1 99 ? -0.462 1.853 -14.189 1.00 96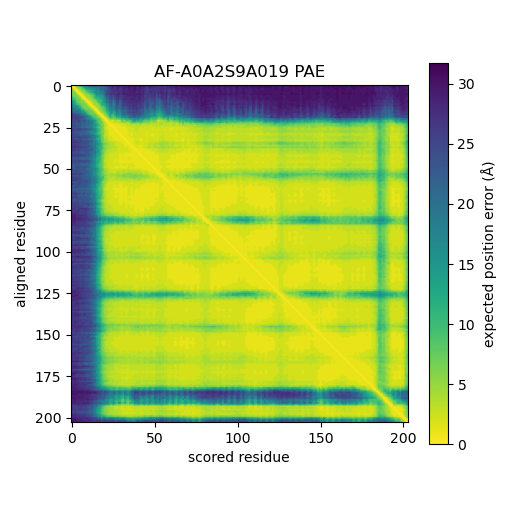.75 99 ILE A C 1
ATOM 772 O O . ILE A 1 99 ? -0.202 0.995 -15.031 1.00 96.75 99 ILE A O 1
ATOM 776 N N . TRP A 1 100 ? -1.659 1.958 -13.615 1.00 96.62 100 TRP A N 1
ATOM 777 C CA . TRP A 1 100 ? -2.764 1.038 -13.848 1.00 96.62 100 TRP A CA 1
ATOM 778 C C . TRP A 1 100 ? -3.182 0.964 -15.315 1.00 96.62 100 TRP A C 1
ATOM 780 O O . TRP A 1 100 ? -3.520 -0.117 -15.777 1.00 96.62 100 TRP A O 1
ATOM 790 N N . THR A 1 101 ? -3.096 2.050 -16.092 1.00 95.94 101 THR A N 1
ATOM 791 C CA . THR A 1 101 ? -3.403 1.995 -17.535 1.00 95.94 101 THR A CA 1
ATOM 792 C C . THR A 1 101 ? -2.515 1.020 -18.313 1.00 95.94 101 THR A C 1
ATOM 794 O O . THR A 1 101 ? -2.951 0.538 -19.358 1.00 95.94 101 THR A O 1
ATOM 797 N N . ILE A 1 102 ? -1.318 0.713 -17.799 1.00 95.19 102 ILE A N 1
ATOM 798 C CA . ILE A 1 102 ? -0.326 -0.195 -18.393 1.00 95.19 102 ILE A CA 1
ATOM 799 C C . ILE A 1 102 ? -0.314 -1.550 -17.661 1.00 95.19 102 ILE A C 1
ATOM 801 O O . ILE A 1 102 ? -0.087 -2.583 -18.278 1.00 95.19 102 ILE A O 1
ATOM 805 N N . GLN A 1 103 ? -0.575 -1.555 -16.351 1.00 94.31 103 GLN A N 1
ATOM 806 C CA . GLN A 1 103 ? -0.473 -2.714 -15.454 1.00 94.31 103 GLN A CA 1
ATOM 807 C C . GLN A 1 103 ? -1.844 -3.097 -14.864 1.00 94.31 103 GLN A C 1
ATOM 809 O O . GLN A 1 103 ? -1.991 -3.252 -13.652 1.00 94.31 103 GLN A O 1
ATOM 814 N N . ARG A 1 104 ? -2.876 -3.205 -15.712 1.00 92.81 104 ARG A N 1
ATOM 815 C CA . ARG A 1 104 ? -4.285 -3.346 -15.278 1.00 92.81 104 ARG A CA 1
ATOM 816 C C . ARG A 1 104 ? -4.558 -4.578 -14.420 1.00 92.81 104 ARG A C 1
ATOM 818 O O . ARG A 1 104 ? -5.366 -4.490 -13.494 1.00 92.81 104 ARG A O 1
ATOM 825 N N . ASP A 1 105 ? -3.881 -5.681 -14.722 1.00 91.94 105 ASP A N 1
ATOM 826 C CA . ASP A 1 105 ? -4.077 -6.981 -14.067 1.00 91.94 105 ASP A CA 1
ATOM 827 C C . ASP A 1 105 ? -3.075 -7.213 -12.926 1.00 91.94 105 ASP A C 1
ATOM 829 O O . ASP A 1 105 ? -3.070 -8.254 -12.276 1.00 91.94 105 ASP A O 1
ATOM 833 N N . ASN A 1 106 ? -2.216 -6.228 -12.645 1.00 93.75 106 ASN A N 1
ATOM 834 C CA . ASN A 1 106 ? -1.253 -6.322 -11.562 1.00 93.75 106 ASN A CA 1
ATOM 835 C C . ASN A 1 106 ? -1.959 -6.124 -10.210 1.00 93.75 106 ASN A C 1
ATOM 837 O O . ASN A 1 106 ? -2.474 -5.040 -9.914 1.00 93.75 106 ASN A O 1
ATOM 841 N N . ALA A 1 107 ? -1.972 -7.165 -9.377 1.00 94.88 107 ALA A N 1
ATOM 842 C CA . ALA A 1 107 ? -2.642 -7.131 -8.079 1.00 94.88 107 ALA A CA 1
ATOM 843 C C . ALA A 1 107 ? -2.115 -6.020 -7.162 1.00 94.88 107 ALA A C 1
ATOM 845 O O . ALA A 1 107 ? -2.913 -5.311 -6.560 1.00 94.88 107 ALA A O 1
ATOM 846 N N . GLU A 1 108 ? -0.798 -5.814 -7.087 1.00 94.81 108 GLU A N 1
ATOM 847 C CA . GLU A 1 108 ? -0.188 -4.790 -6.227 1.00 94.81 108 GLU A CA 1
ATOM 848 C C . GLU A 1 108 ? -0.636 -3.377 -6.624 1.00 94.81 108 GLU A C 1
ATOM 850 O O . GLU A 1 108 ? -0.939 -2.554 -5.761 1.00 94.81 108 GLU A O 1
ATOM 855 N N . VAL A 1 109 ? -0.753 -3.103 -7.927 1.00 96.62 109 VAL A N 1
ATOM 856 C CA . VAL A 1 109 ? -1.246 -1.810 -8.431 1.00 96.62 109 VAL A CA 1
ATOM 857 C C . VAL A 1 109 ? -2.718 -1.603 -8.067 1.00 96.62 109 VAL A C 1
ATOM 859 O O . VAL A 1 109 ? -3.088 -0.519 -7.615 1.00 96.62 109 VAL A O 1
ATOM 862 N N . ASN A 1 110 ? -3.553 -2.636 -8.220 1.00 97.88 110 ASN A N 1
ATOM 863 C CA . ASN A 1 110 ? -4.964 -2.564 -7.835 1.00 97.88 110 ASN A CA 1
ATOM 864 C C . ASN A 1 110 ? -5.116 -2.386 -6.313 1.00 97.88 110 ASN A C 1
ATOM 866 O O . ASN A 1 110 ? -5.852 -1.506 -5.876 1.00 97.88 110 ASN A O 1
ATOM 870 N N . ILE A 1 111 ? -4.367 -3.133 -5.497 1.00 98.31 111 ILE A N 1
ATOM 871 C CA . ILE A 1 111 ? -4.373 -2.986 -4.033 1.00 98.31 111 ILE A CA 1
ATOM 872 C C . ILE A 1 111 ? -3.956 -1.568 -3.629 1.00 98.31 111 ILE A C 1
ATOM 874 O O . ILE A 1 111 ? -4.625 -0.952 -2.799 1.00 98.31 111 ILE A O 1
ATOM 878 N N . LEU A 1 112 ? -2.892 -1.022 -4.227 1.00 98.31 112 LEU A N 1
ATOM 879 C CA . LEU A 1 112 ? -2.426 0.332 -3.929 1.00 98.31 112 LEU A CA 1
ATOM 880 C C . LEU A 1 112 ? -3.475 1.391 -4.284 1.00 98.31 112 LEU A C 1
ATOM 882 O O . LEU A 1 112 ? -3.683 2.319 -3.506 1.00 98.31 112 LEU A O 1
ATOM 886 N N . LEU A 1 113 ? -4.185 1.240 -5.407 1.00 98.38 113 LEU A N 1
ATOM 887 C CA . LEU A 1 113 ? -5.325 2.102 -5.730 1.00 98.38 113 LEU A CA 1
ATOM 888 C C . LEU A 1 113 ? -6.414 2.019 -4.655 1.00 98.38 113 LEU A C 1
ATOM 890 O O . LEU A 1 113 ? -6.860 3.058 -4.169 1.00 98.38 113 LEU A O 1
ATOM 894 N N . GLY A 1 114 ? -6.793 0.811 -4.232 1.00 98.62 114 GLY A N 1
ATOM 895 C CA . GLY A 1 114 ? -7.757 0.615 -3.148 1.00 98.62 114 GLY A CA 1
ATOM 896 C C . GLY A 1 114 ? -7.324 1.287 -1.839 1.00 98.62 114 GLY A C 1
ATOM 897 O O . GLY A 1 114 ? -8.110 1.999 -1.217 1.00 98.62 114 GLY A O 1
ATOM 898 N N . LEU A 1 115 ? -6.053 1.149 -1.453 1.00 98.69 115 LEU A N 1
ATOM 899 C CA . LEU A 1 115 ? -5.494 1.812 -0.270 1.00 98.69 115 LEU A CA 1
ATOM 900 C C . LEU A 1 115 ? -5.534 3.343 -0.386 1.00 98.69 115 LEU A C 1
ATOM 902 O O . LEU A 1 115 ? -5.864 4.022 0.585 1.00 98.69 115 LEU A O 1
ATOM 906 N N . LEU A 1 116 ? -5.257 3.901 -1.567 1.00 98.75 116 LEU A N 1
ATOM 907 C CA . LEU A 1 116 ? -5.321 5.346 -1.794 1.00 98.75 116 LEU A CA 1
ATOM 908 C C . LEU A 1 116 ? -6.748 5.893 -1.730 1.00 98.75 116 LEU A C 1
ATOM 910 O O . LEU A 1 116 ? -6.946 6.978 -1.183 1.00 98.75 116 LEU A O 1
ATOM 914 N N . TYR A 1 117 ? -7.734 5.162 -2.258 1.00 98.50 117 TYR A N 1
ATOM 915 C CA . TYR A 1 117 ? -9.146 5.523 -2.113 1.00 98.50 117 TYR A CA 1
ATOM 916 C C . TYR A 1 117 ? -9.603 5.419 -0.659 1.00 98.50 117 TYR A C 1
ATOM 918 O O . TYR A 1 117 ? -10.297 6.312 -0.180 1.00 98.50 117 TYR A O 1
ATOM 926 N N . PHE A 1 118 ? -9.160 4.402 0.083 1.00 98.00 118 PHE A N 1
ATOM 927 C CA . PHE A 1 118 ? -9.435 4.327 1.518 1.00 98.00 118 PHE A CA 1
ATOM 928 C C . PHE A 1 118 ? -8.834 5.523 2.272 1.00 98.00 118 PHE A C 1
ATOM 930 O O . PHE A 1 118 ? -9.529 6.176 3.048 1.00 98.00 118 PHE A O 1
ATOM 937 N N . GLN A 1 119 ? -7.578 5.872 1.984 1.00 97.56 119 GLN A N 1
ATOM 938 C CA . GLN A 1 119 ? -6.922 7.041 2.568 1.00 97.56 119 GLN A CA 1
ATOM 939 C C . GLN A 1 1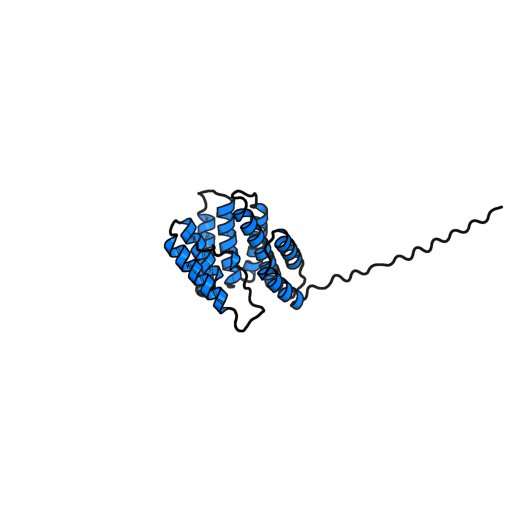19 ? -7.646 8.347 2.205 1.00 97.56 119 GLN A C 1
ATOM 941 O O . GLN A 1 119 ? -7.806 9.208 3.065 1.00 97.56 119 GLN A O 1
ATOM 946 N N . LYS A 1 120 ? -8.161 8.488 0.973 1.00 96.88 120 LYS A N 1
ATOM 947 C CA . LYS A 1 120 ? -9.018 9.625 0.595 1.00 96.88 120 LYS A CA 1
ATOM 948 C C . LYS A 1 120 ? -10.235 9.727 1.513 1.00 96.88 120 LYS A C 1
ATOM 950 O O . LYS A 1 120 ? -10.524 10.818 1.988 1.00 96.88 120 LYS A O 1
ATOM 955 N N . ILE A 1 121 ? -10.926 8.616 1.778 1.00 95.38 121 ILE A N 1
ATOM 956 C CA . ILE A 1 121 ? -12.089 8.595 2.678 1.00 95.38 121 ILE A CA 1
ATOM 957 C C . ILE A 1 121 ? -11.698 9.053 4.090 1.00 95.38 121 ILE A C 1
ATOM 959 O O . ILE A 1 121 ? -12.448 9.796 4.719 1.00 95.38 121 ILE A O 1
ATOM 963 N N . GLN A 1 122 ? -10.536 8.623 4.591 1.00 93.94 122 GLN A N 1
ATOM 964 C CA . 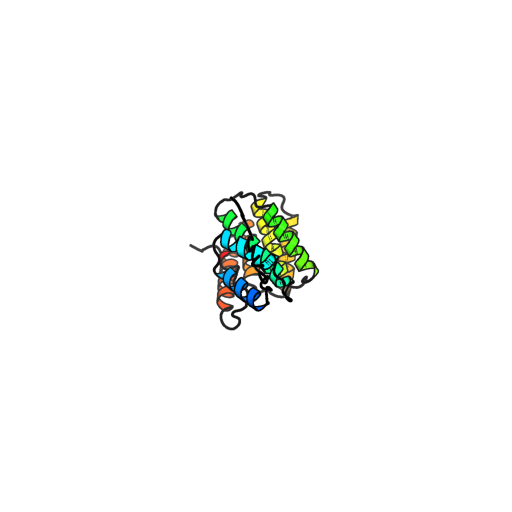GLN A 1 122 ? -10.041 9.042 5.906 1.00 93.94 122 GLN A CA 1
ATOM 965 C C . GLN A 1 122 ? -9.727 10.542 5.962 1.00 93.94 122 GLN A C 1
ATOM 967 O O . GLN A 1 122 ? -10.036 11.180 6.963 1.00 93.94 122 GLN A O 1
ATOM 972 N N . ILE A 1 123 ? -9.135 11.096 4.899 1.00 94.94 123 ILE A N 1
ATOM 973 C CA . ILE A 1 123 ? -8.792 12.523 4.803 1.00 94.94 123 ILE A CA 1
ATOM 974 C C . ILE A 1 123 ? -10.052 13.388 4.670 1.00 94.94 123 ILE A C 1
ATOM 976 O O . ILE A 1 123 ? -10.152 14.421 5.320 1.00 94.94 123 ILE A O 1
ATOM 980 N N . ASP A 1 124 ? -11.000 12.978 3.824 1.00 91.88 124 ASP A N 1
ATOM 981 C CA . ASP A 1 124 ? -12.225 13.735 3.536 1.00 91.88 124 ASP A CA 1
ATOM 982 C C . ASP A 1 124 ? -13.177 13.768 4.744 1.00 91.88 124 ASP A C 1
ATOM 984 O O . ASP A 1 124 ? -13.887 14.743 4.969 1.00 91.88 124 ASP A O 1
ATOM 988 N N . GLY A 1 125 ? -13.228 12.689 5.536 1.00 84.00 125 GLY A N 1
ATOM 989 C CA . GLY A 1 125 ? -14.103 12.584 6.714 1.00 84.00 125 GLY A CA 1
ATOM 990 C C . GLY A 1 125 ? -15.608 12.558 6.395 1.00 84.00 125 GLY A C 1
ATOM 991 O O . GLY A 1 125 ? -16.430 12.339 7.286 1.00 84.00 125 GLY A O 1
ATOM 992 N N . SER A 1 126 ? -15.980 12.736 5.126 1.00 83.31 126 SER A N 1
ATOM 993 C CA . SER A 1 126 ? -17.352 12.721 4.637 1.00 83.31 126 SER A CA 1
ATOM 994 C C . SER A 1 126 ? -17.969 11.321 4.667 1.00 83.31 126 SER A C 1
ATOM 996 O O . SER A 1 126 ? -17.334 10.302 4.363 1.00 83.31 126 SER A O 1
ATOM 998 N N . GLN A 1 127 ? -19.267 11.274 4.974 1.00 80.88 127 GLN A N 1
ATOM 999 C CA . GLN A 1 127 ? -20.076 10.059 4.846 1.00 80.88 127 GLN A CA 1
ATOM 1000 C C . GLN A 1 127 ? -20.490 9.783 3.393 1.00 80.88 127 GLN A C 1
ATOM 1002 O O . GLN A 1 127 ? -20.846 8.655 3.065 1.00 80.88 127 GLN A O 1
ATOM 1007 N N . ASN A 1 128 ? -20.391 10.771 2.496 1.00 88.94 128 ASN A N 1
ATOM 1008 C CA . ASN A 1 128 ? -20.700 10.600 1.078 1.00 88.94 128 ASN A CA 1
ATOM 1009 C C . ASN A 1 128 ? -19.499 10.018 0.310 1.00 88.94 128 ASN A C 1
ATOM 1011 O O . ASN A 1 128 ? -18.853 10.702 -0.479 1.00 88.94 128 ASN A O 1
ATOM 1015 N N . ASN A 1 129 ? -19.181 8.750 0.576 1.00 93.44 129 ASN A N 1
ATOM 1016 C CA . ASN A 1 129 ? -17.989 8.066 0.060 1.00 93.44 129 ASN A CA 1
ATOM 1017 C C . ASN A 1 129 ? -18.308 6.846 -0.829 1.00 93.44 129 ASN A C 1
ATOM 1019 O O . ASN A 1 129 ? -17.425 6.038 -1.112 1.00 93.44 129 ASN A O 1
ATOM 1023 N N . GLN A 1 130 ? -19.545 6.717 -1.323 1.00 94.56 130 GLN A N 1
ATOM 1024 C CA . GLN A 1 130 ? -19.981 5.542 -2.092 1.00 94.56 130 GLN A CA 1
ATOM 1025 C C . GLN A 1 130 ? -19.136 5.287 -3.350 1.00 94.56 130 GLN A C 1
ATOM 1027 O O . GLN A 1 130 ? -18.825 4.140 -3.663 1.00 94.56 130 GLN A O 1
ATOM 1032 N N . LEU A 1 131 ? -18.744 6.341 -4.075 1.00 95.88 131 LEU A N 1
ATOM 1033 C CA . LEU A 1 131 ? -17.898 6.198 -5.265 1.00 95.88 131 LEU A CA 1
ATOM 1034 C C . LEU A 1 131 ? -16.505 5.662 -4.915 1.00 95.88 131 LEU A C 1
ATOM 1036 O O . LEU A 1 131 ? -15.980 4.808 -5.628 1.00 95.88 131 LEU A O 1
ATOM 1040 N N . ASP A 1 132 ? -15.934 6.119 -3.801 1.00 97.38 132 ASP A N 1
ATOM 1041 C CA . ASP A 1 132 ? -14.637 5.639 -3.327 1.00 97.38 132 ASP A CA 1
ATOM 1042 C C . ASP A 1 132 ? -14.745 4.191 -2.833 1.00 97.38 132 ASP A C 1
ATOM 1044 O O . ASP A 1 132 ? -13.899 3.365 -3.167 1.00 97.38 132 ASP A O 1
ATOM 1048 N N . LEU A 1 133 ? -15.818 3.844 -2.111 1.00 97.00 133 LEU A N 1
ATOM 1049 C CA . LEU A 1 133 ? -16.095 2.465 -1.699 1.00 97.00 133 LEU A CA 1
ATOM 1050 C C . LEU A 1 133 ? -16.234 1.528 -2.904 1.00 97.00 133 LEU A C 1
ATOM 1052 O O . LEU A 1 133 ? -15.642 0.452 -2.902 1.00 97.00 133 LEU A O 1
ATOM 1056 N N . ASN A 1 134 ? -16.932 1.952 -3.961 1.00 97.75 134 ASN A N 1
ATOM 1057 C CA . ASN A 1 134 ? -17.036 1.179 -5.199 1.00 97.75 134 ASN A CA 1
ATOM 1058 C C . ASN A 1 134 ? -15.655 0.944 -5.834 1.00 97.75 134 ASN A C 1
ATOM 1060 O O . ASN A 1 134 ? -15.359 -0.171 -6.267 1.00 97.75 134 ASN A O 1
ATOM 1064 N N . ALA A 1 135 ? -14.791 1.966 -5.860 1.00 97.81 135 ALA A N 1
ATOM 1065 C CA . ALA A 1 135 ? -13.426 1.834 -6.369 1.00 97.81 135 ALA A CA 1
ATOM 1066 C C . ALA A 1 135 ? -12.585 0.859 -5.525 1.00 97.81 135 ALA A C 1
ATOM 1068 O O . ALA A 1 135 ? -11.818 0.061 -6.074 1.00 97.81 135 ALA A O 1
ATOM 1069 N N . ILE A 1 136 ? -12.760 0.865 -4.200 1.00 98.44 136 ILE A N 1
ATOM 1070 C CA . ILE A 1 136 ? -12.096 -0.080 -3.293 1.00 98.44 136 ILE A CA 1
ATOM 1071 C C . ILE A 1 136 ? -12.595 -1.507 -3.537 1.00 98.44 136 ILE A C 1
ATOM 1073 O O . ILE A 1 136 ? -11.777 -2.409 -3.700 1.00 98.44 136 ILE A O 1
ATOM 1077 N N . SER A 1 137 ? -13.910 -1.725 -3.633 1.00 98.19 137 SER A N 1
ATOM 1078 C CA . SER A 1 137 ? -14.482 -3.048 -3.916 1.00 98.19 137 SER A CA 1
ATOM 1079 C C . SER A 1 137 ? -13.997 -3.617 -5.249 1.00 98.19 137 SER A C 1
ATOM 1081 O O . SER A 1 137 ? -13.634 -4.788 -5.315 1.00 98.19 137 SER A O 1
ATOM 1083 N N . GLN A 1 138 ? -13.919 -2.796 -6.300 1.00 97.38 138 GLN A N 1
ATOM 1084 C CA . GLN A 1 138 ? -13.359 -3.218 -7.590 1.00 97.38 138 GLN A CA 1
ATOM 1085 C C . GLN A 1 138 ? -11.870 -3.568 -7.485 1.00 97.38 138 GLN A C 1
ATOM 1087 O O . GLN A 1 138 ? -11.420 -4.544 -8.086 1.00 97.38 138 GLN A O 1
ATOM 1092 N N . SER A 1 139 ? -11.111 -2.789 -6.713 1.00 97.75 139 SER A N 1
ATOM 1093 C CA . SER A 1 139 ? -9.686 -3.032 -6.470 1.00 97.75 139 SER A CA 1
ATOM 1094 C C . SER A 1 139 ? -9.451 -4.359 -5.740 1.00 97.75 139 SER A C 1
ATOM 1096 O O . SER A 1 139 ? -8.585 -5.135 -6.146 1.00 97.75 139 SER A O 1
ATOM 1098 N N . ILE A 1 140 ? -10.257 -4.641 -4.710 1.00 98.12 140 ILE A N 1
ATOM 1099 C CA . ILE A 1 140 ? -10.250 -5.907 -3.963 1.00 98.12 140 ILE A CA 1
ATOM 1100 C C . ILE A 1 140 ? -10.593 -7.067 -4.896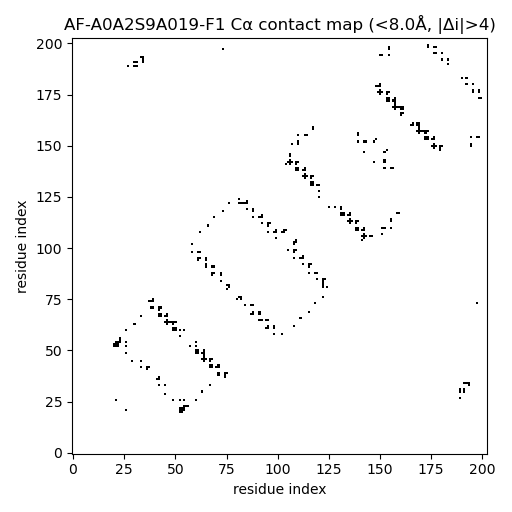 1.00 98.12 140 ILE A C 1
ATOM 1102 O O . ILE A 1 140 ? -9.791 -7.987 -5.020 1.00 98.12 140 ILE A O 1
ATOM 1106 N N . ALA A 1 141 ? -11.718 -6.986 -5.614 1.00 97.25 141 ALA A N 1
ATOM 1107 C CA . ALA A 1 141 ? -12.169 -8.055 -6.502 1.00 97.25 141 ALA A CA 1
ATOM 1108 C C . ALA A 1 141 ? -11.106 -8.415 -7.551 1.00 97.25 141 ALA A C 1
ATOM 1110 O O . ALA A 1 141 ? -10.835 -9.588 -7.784 1.00 97.25 141 ALA A O 1
ATOM 1111 N N . LYS A 1 142 ? -10.438 -7.418 -8.145 1.00 95.44 142 LYS A N 1
ATOM 1112 C CA . LYS A 1 142 ? -9.336 -7.660 -9.087 1.00 95.44 142 LYS A CA 1
ATOM 1113 C C . LYS A 1 142 ? -8.150 -8.358 -8.432 1.00 95.44 142 LYS A C 1
ATOM 1115 O O . LYS A 1 142 ? -7.663 -9.352 -8.962 1.00 95.44 142 LYS A O 1
ATOM 1120 N N . ALA A 1 143 ? -7.694 -7.863 -7.287 1.00 95.12 143 ALA A N 1
ATOM 1121 C CA . ALA A 1 143 ? -6.551 -8.441 -6.592 1.00 95.12 143 ALA A CA 1
ATOM 1122 C C . ALA A 1 143 ? -6.823 -9.866 -6.079 1.00 95.12 143 ALA A C 1
ATOM 1124 O O . ALA A 1 143 ? -5.920 -10.701 -6.093 1.00 95.12 143 ALA A O 1
ATOM 1125 N N . GLU A 1 144 ? -8.058 -10.168 -5.675 1.00 95.25 144 GLU A N 1
ATOM 1126 C CA . GLU A 1 144 ? -8.471 -11.504 -5.231 1.00 95.25 144 GLU A CA 1
ATOM 1127 C C . GLU A 1 144 ? -8.340 -12.556 -6.336 1.00 95.25 144 GLU A C 1
ATOM 1129 O O . GLU A 1 144 ? -7.952 -13.684 -6.041 1.00 95.25 144 GLU A O 1
ATOM 1134 N N . THR A 1 145 ? -8.596 -12.193 -7.600 1.00 92.56 145 THR A N 1
ATOM 1135 C CA . THR A 1 145 ? -8.522 -13.149 -8.722 1.00 92.56 145 THR A CA 1
ATOM 1136 C C . THR A 1 145 ? -7.120 -13.705 -8.959 1.00 92.56 145 THR A C 1
ATOM 1138 O O . THR A 1 145 ? -6.984 -14.858 -9.359 1.00 92.56 145 THR A O 1
ATOM 1141 N N . SER A 1 146 ? -6.077 -12.908 -8.714 1.00 87.81 146 SER A N 1
ATOM 1142 C CA . SER A 1 146 ? -4.696 -13.263 -9.060 1.00 87.81 146 SER A CA 1
ATOM 1143 C C . SER A 1 146 ? -3.763 -13.361 -7.852 1.00 87.81 146 SER A C 1
ATOM 1145 O O . SER A 1 146 ? -2.634 -13.832 -7.982 1.00 87.81 146 SER A O 1
ATOM 1147 N N . SER A 1 147 ? -4.161 -12.859 -6.679 1.00 90.94 147 SER A N 1
ATOM 1148 C CA . SER A 1 147 ? -3.286 -12.752 -5.503 1.00 90.94 147 SER A CA 1
ATOM 1149 C C . SER A 1 147 ? -4.064 -12.745 -4.178 1.00 90.94 147 SER A C 1
ATOM 1151 O O . SER A 1 147 ? -3.856 -11.886 -3.324 1.00 90.94 147 SER A O 1
ATOM 1153 N N . SER A 1 148 ? -4.932 -13.740 -3.971 1.00 91.38 148 SER A N 1
ATOM 1154 C CA . SER A 1 148 ? -5.776 -13.889 -2.768 1.00 91.38 148 SER A CA 1
ATOM 1155 C C . SER A 1 148 ? -5.020 -13.976 -1.427 1.00 91.38 148 SER A C 1
ATOM 1157 O O . SER A 1 148 ? -5.598 -13.711 -0.371 1.00 91.38 148 SER A O 1
ATOM 1159 N N . ASN A 1 149 ? -3.738 -14.357 -1.459 1.00 91.31 149 ASN A N 1
ATOM 1160 C CA . ASN A 1 149 ? -2.856 -14.480 -0.286 1.00 91.31 149 ASN A CA 1
ATOM 1161 C C . ASN A 1 149 ? -1.860 -13.311 -0.187 1.00 91.31 149 ASN A C 1
ATOM 1163 O O . ASN A 1 149 ? -0.755 -13.450 0.339 1.00 91.31 149 ASN A O 1
ATOM 1167 N N . ASN A 1 150 ? -2.197 -12.176 -0.801 1.00 92.69 150 ASN A N 1
ATOM 1168 C CA . ASN A 1 150 ? -1.380 -10.981 -0.711 1.00 92.69 150 ASN A CA 1
ATOM 1169 C C . ASN A 1 150 ? -1.602 -10.296 0.651 1.00 92.69 150 ASN A C 1
ATOM 1171 O O . ASN A 1 150 ? -2.727 -9.871 0.936 1.00 92.69 150 ASN A O 1
ATOM 1175 N N . PRO A 1 151 ? -0.547 -10.070 1.453 1.00 94.75 151 PRO A N 1
ATOM 1176 C CA . PRO A 1 151 ? -0.705 -9.476 2.778 1.00 94.75 151 PRO A CA 1
ATOM 1177 C C . PRO A 1 151 ? -1.294 -8.061 2.736 1.00 94.75 151 PRO A C 1
ATOM 1179 O O . PRO A 1 151 ? -2.014 -7.655 3.646 1.00 94.75 151 PRO A O 1
ATOM 1182 N N . ARG A 1 152 ? -1.048 -7.294 1.668 1.00 96.44 152 ARG A N 1
ATOM 1183 C CA . ARG A 1 152 ? -1.598 -5.937 1.512 1.00 96.44 152 ARG A CA 1
ATOM 1184 C C . ARG A 1 152 ? -3.070 -5.953 1.125 1.00 96.44 152 ARG A C 1
ATOM 1186 O O . ARG A 1 152 ? -3.798 -5.037 1.502 1.00 96.44 152 ARG A O 1
ATOM 1193 N N . LEU A 1 153 ? -3.517 -6.993 0.419 1.00 97.56 153 LEU A N 1
ATOM 1194 C CA . LEU A 1 153 ? -4.939 -7.220 0.171 1.00 97.56 153 LEU A CA 1
ATOM 1195 C C . LEU A 1 153 ? -5.664 -7.478 1.494 1.00 97.56 153 LEU A C 1
ATOM 1197 O O . LEU A 1 153 ? -6.673 -6.829 1.765 1.00 97.56 153 LEU A O 1
ATOM 1201 N N . ALA A 1 154 ? -5.102 -8.337 2.349 1.00 97.56 154 ALA A N 1
ATOM 1202 C CA . ALA A 1 154 ? -5.642 -8.584 3.683 1.00 97.56 154 ALA A CA 1
ATOM 1203 C C . ALA A 1 154 ? -5.678 -7.301 4.540 1.00 97.56 154 ALA A C 1
ATOM 1205 O O . ALA A 1 154 ? -6.686 -7.038 5.193 1.00 97.56 154 ALA A O 1
ATOM 1206 N N . VAL A 1 155 ? -4.644 -6.448 4.477 1.00 97.88 155 VAL A N 1
ATOM 1207 C CA . VAL A 1 155 ? -4.652 -5.118 5.127 1.00 97.88 155 VAL A CA 1
ATOM 1208 C C . VAL A 1 155 ? -5.785 -4.230 4.603 1.00 97.88 155 VAL A C 1
ATOM 1210 O O . VAL A 1 155 ? -6.499 -3.622 5.397 1.00 97.88 155 VAL A O 1
ATOM 1213 N N . LEU A 1 156 ? -5.970 -4.137 3.283 1.00 98.50 156 LEU A N 1
ATOM 1214 C CA . LEU A 1 156 ? -7.036 -3.323 2.689 1.00 98.50 156 LEU A CA 1
ATOM 1215 C C . LEU A 1 156 ? -8.428 -3.818 3.114 1.00 98.50 156 LEU A C 1
ATOM 1217 O O . LEU A 1 156 ? -9.280 -3.017 3.504 1.00 98.50 156 LEU A O 1
ATOM 1221 N N . GLN A 1 157 ? -8.650 -5.132 3.086 1.00 98.50 157 GLN A N 1
ATOM 1222 C CA . GLN A 1 157 ? -9.896 -5.746 3.550 1.00 98.50 157 GLN A CA 1
ATOM 1223 C C . GLN A 1 157 ? -10.126 -5.480 5.047 1.00 98.50 157 GLN A C 1
ATOM 1225 O O . GLN A 1 157 ? -11.242 -5.139 5.441 1.00 98.50 157 GLN A O 1
ATOM 1230 N N . ALA A 1 158 ? -9.080 -5.571 5.876 1.00 98.38 158 ALA A N 1
ATOM 1231 C CA . ALA A 1 158 ? -9.154 -5.285 7.308 1.00 98.38 158 ALA A CA 1
ATOM 1232 C C . ALA A 1 158 ? -9.563 -3.830 7.579 1.00 98.38 158 ALA A C 1
ATOM 1234 O O . ALA A 1 158 ? -10.497 -3.589 8.341 1.00 98.38 158 ALA A O 1
ATOM 1235 N N . LYS A 1 159 ? -8.939 -2.868 6.885 1.00 97.44 159 LYS A N 1
ATOM 1236 C CA . LYS A 1 159 ? -9.280 -1.436 6.957 1.00 97.44 159 LYS A CA 1
ATOM 1237 C C . LYS A 1 159 ? -10.759 -1.174 6.625 1.00 97.44 159 LYS A C 1
ATOM 1239 O O . LYS A 1 159 ? -11.421 -0.386 7.300 1.00 97.44 159 LYS A O 1
ATOM 1244 N N . ILE A 1 160 ? -11.312 -1.865 5.624 1.00 97.62 160 ILE A N 1
ATOM 1245 C CA . ILE A 1 160 ? -12.742 -1.770 5.278 1.00 97.62 160 ILE A CA 1
ATOM 1246 C C . ILE A 1 160 ? -13.636 -2.362 6.370 1.00 97.62 160 ILE A C 1
ATOM 1248 O O . ILE A 1 160 ? -14.632 -1.739 6.747 1.00 97.62 160 ILE A O 1
ATOM 1252 N N . LYS A 1 161 ? -13.275 -3.529 6.913 1.00 97.69 161 LYS A N 1
ATOM 1253 C CA . LYS A 1 161 ? -14.005 -4.154 8.024 1.00 97.69 161 LYS A CA 1
ATOM 1254 C C . LYS A 1 161 ? -14.030 -3.261 9.260 1.00 97.69 161 LYS A C 1
ATOM 1256 O O . LYS A 1 161 ? -15.106 -2.997 9.794 1.00 97.69 161 LYS A O 1
ATOM 1261 N N . GLU A 1 162 ? -12.886 -2.704 9.633 1.00 95.56 162 GLU A N 1
ATOM 1262 C CA . GLU A 1 162 ? -12.757 -1.761 10.741 1.00 95.56 162 GLU A CA 1
ATOM 1263 C C . GLU A 1 162 ? -13.634 -0.519 10.536 1.00 95.56 162 GLU A C 1
ATOM 1265 O O . GLU A 1 162 ? -14.405 -0.161 11.428 1.00 95.56 162 GLU A O 1
ATOM 1270 N N . LYS A 1 163 ? -13.610 0.083 9.336 1.00 93.38 163 LYS A N 1
ATOM 1271 C CA . LYS A 1 163 ? -14.479 1.221 8.991 1.00 93.38 163 LYS A CA 1
ATOM 1272 C C . LYS A 1 163 ? -15.970 0.886 9.124 1.00 93.38 163 LYS A C 1
ATOM 1274 O O . LYS A 1 163 ? -16.747 1.755 9.509 1.00 93.38 163 LYS A O 1
ATOM 1279 N N . SER A 1 164 ? -16.371 -0.346 8.809 1.00 93.62 164 SER A N 1
ATOM 1280 C CA . SER A 1 164 ? -17.761 -0.807 8.953 1.00 93.62 164 SER A CA 1
ATOM 1281 C C . SER A 1 164 ? -18.168 -1.153 10.394 1.00 93.62 164 SER A C 1
ATOM 1283 O O . SER A 1 164 ? -19.324 -1.489 10.632 1.00 93.62 164 SER A O 1
ATOM 1285 N N . GLY A 1 165 ? -17.240 -1.081 11.356 1.00 95.31 165 GLY A N 1
ATOM 1286 C CA . GLY A 1 165 ? -17.466 -1.452 12.757 1.00 95.31 165 GLY A CA 1
ATOM 1287 C C . GLY A 1 165 ? -17.226 -2.934 13.072 1.00 95.31 165 GLY A C 1
ATOM 1288 O O . GLY A 1 165 ? -17.261 -3.324 14.237 1.00 95.31 165 GLY A O 1
ATOM 1289 N N . ASP A 1 166 ? -16.914 -3.757 12.069 1.00 97.12 166 ASP A N 1
ATOM 1290 C CA . ASP A 1 166 ? -16.632 -5.191 12.195 1.00 97.12 166 ASP A CA 1
ATOM 1291 C C . ASP A 1 166 ? -15.174 -5.437 12.631 1.00 97.12 166 ASP A C 1
ATOM 1293 O O . ASP A 1 166 ? -14.343 -5.983 11.899 1.00 97.12 166 ASP A O 1
ATOM 1297 N N . LYS A 1 167 ? -14.845 -4.975 13.844 1.00 95.44 167 LYS A N 1
ATOM 1298 C CA . LYS A 1 167 ? -13.483 -5.035 14.404 1.00 95.44 167 LYS A CA 1
ATOM 1299 C C . LYS A 1 167 ? -12.964 -6.466 14.552 1.00 95.44 167 LYS A C 1
ATOM 1301 O O . LYS A 1 167 ? -11.789 -6.716 14.321 1.00 95.44 167 LYS A O 1
ATOM 1306 N N . SER A 1 168 ? -13.835 -7.422 14.885 1.00 96.25 168 SER A N 1
ATOM 1307 C CA . SER A 1 168 ? -13.435 -8.823 15.070 1.00 96.25 168 SER A CA 1
ATOM 1308 C C . SER A 1 168 ? -12.886 -9.436 13.778 1.00 96.25 168 SER A C 1
ATOM 1310 O O . SER A 1 168 ? -11.804 -10.028 13.785 1.00 96.25 168 SER A O 1
ATOM 1312 N N . ASN A 1 169 ? -13.576 -9.239 12.647 1.00 97.00 169 ASN A N 1
ATOM 1313 C CA . ASN A 1 169 ? -13.074 -9.720 11.362 1.00 97.00 169 ASN A CA 1
ATOM 1314 C C . ASN A 1 169 ? -11.888 -8.894 10.853 1.00 97.00 169 ASN A C 1
ATOM 1316 O O . ASN A 1 169 ? -11.001 -9.456 10.209 1.00 97.00 169 ASN A O 1
ATOM 1320 N N . ALA A 1 170 ? -11.830 -7.593 11.162 1.00 97.50 170 ALA A N 1
ATOM 1321 C CA . ALA A 1 170 ? -10.651 -6.780 10.868 1.00 97.50 170 ALA A CA 1
ATOM 1322 C C . ALA A 1 170 ? -9.391 -7.356 11.542 1.00 97.50 170 ALA A C 1
ATOM 1324 O O . ALA A 1 170 ? -8.389 -7.582 10.867 1.00 97.50 170 ALA A O 1
ATOM 1325 N N . ASP A 1 171 ? -9.464 -7.710 12.827 1.00 96.31 171 ASP A N 1
ATOM 1326 C CA . ASP A 1 171 ? -8.354 -8.311 13.579 1.00 96.31 171 ASP A CA 1
ATOM 1327 C C . ASP A 1 171 ? -7.922 -9.678 13.030 1.00 96.31 171 ASP A C 1
ATOM 1329 O O . ASP A 1 171 ? -6.736 -10.023 13.035 1.00 96.31 171 ASP A O 1
ATOM 1333 N N . ILE A 1 172 ? -8.866 -10.495 12.551 1.00 96.94 172 ILE A N 1
ATOM 1334 C CA . ILE A 1 172 ? -8.547 -11.762 11.873 1.00 96.94 172 ILE A CA 1
ATOM 1335 C C . ILE A 1 172 ? -7.737 -11.490 10.598 1.00 96.94 172 ILE A C 1
ATOM 1337 O O . ILE A 1 172 ? -6.700 -12.121 10.381 1.00 96.94 172 ILE A O 1
ATOM 1341 N N . LEU A 1 173 ? -8.166 -10.524 9.784 1.00 97.69 173 LEU A N 1
ATOM 1342 C CA . LEU A 1 173 ? -7.490 -10.156 8.539 1.00 97.69 173 LEU A CA 1
ATOM 1343 C C . LEU A 1 173 ? -6.116 -9.517 8.787 1.00 97.69 173 LEU A C 1
ATOM 1345 O O . LEU A 1 173 ? -5.152 -9.856 8.102 1.00 97.69 173 LEU A O 1
ATOM 1349 N N . TYR A 1 174 ? -5.982 -8.664 9.804 1.00 97.00 174 TYR A N 1
ATOM 1350 C CA . TYR A 1 174 ? -4.692 -8.102 10.206 1.00 97.00 174 TYR A CA 1
ATOM 1351 C C . TYR A 1 174 ? -3.709 -9.186 10.673 1.00 97.00 174 TYR A C 1
ATOM 1353 O O . TYR A 1 174 ? -2.545 -9.181 10.267 1.00 97.00 174 TYR A O 1
ATOM 1361 N N . ARG A 1 175 ? -4.166 -10.173 11.457 1.00 95.12 175 ARG A N 1
ATOM 1362 C CA . ARG A 1 175 ? -3.335 -11.327 11.848 1.00 95.12 175 ARG A CA 1
ATOM 1363 C C . ARG A 1 175 ? -2.941 -12.193 10.653 1.00 95.12 175 ARG A C 1
ATOM 1365 O O . ARG A 1 175 ? -1.782 -12.601 10.570 1.00 95.12 175 ARG A O 1
ATOM 1372 N N . LYS A 1 176 ? -3.859 -12.418 9.704 1.00 94.62 176 LYS A N 1
ATOM 1373 C CA . LYS A 1 176 ? -3.555 -13.088 8.429 1.00 94.62 176 LYS A CA 1
ATOM 1374 C C . LYS A 1 176 ? -2.439 -12.350 7.680 1.00 94.62 176 LYS A C 1
ATOM 1376 O O . LYS A 1 176 ? -1.438 -12.972 7.330 1.00 94.62 176 LYS A O 1
ATOM 1381 N N . ALA A 1 177 ? -2.560 -11.029 7.527 1.00 94.56 177 ALA A N 1
ATOM 1382 C CA . ALA A 1 177 ? -1.553 -10.202 6.864 1.00 94.56 177 ALA A CA 1
ATOM 1383 C C . ALA A 1 177 ? -0.172 -10.303 7.536 1.00 94.56 177 ALA A C 1
ATOM 1385 O O . ALA A 1 177 ? 0.839 -10.435 6.851 1.00 94.56 177 ALA A O 1
ATOM 1386 N N . LEU A 1 178 ? -0.105 -10.283 8.874 1.00 92.12 178 LEU A N 1
ATOM 1387 C CA . LEU A 1 178 ? 1.160 -10.441 9.610 1.00 92.12 178 LEU A CA 1
ATOM 1388 C C . LEU A 1 178 ? 1.816 -11.806 9.377 1.00 92.12 178 LEU A C 1
ATOM 1390 O O . LEU A 1 178 ? 3.041 -11.873 9.225 1.00 92.12 178 LEU A O 1
ATOM 1394 N N . GLY A 1 179 ? 1.020 -12.877 9.337 1.00 90.81 179 GLY A N 1
ATOM 1395 C CA . GLY A 1 179 ? 1.503 -14.213 8.988 1.00 90.81 179 GLY A CA 1
ATOM 1396 C C . GLY A 1 179 ? 2.077 -14.251 7.571 1.00 90.81 179 GLY A C 1
ATOM 1397 O O . GLY A 1 179 ? 3.206 -14.691 7.367 1.00 90.81 179 GLY A O 1
ATOM 1398 N N . GLU A 1 180 ? 1.348 -13.695 6.604 1.00 89.81 180 GLU A N 1
ATOM 1399 C CA . GLU A 1 180 ? 1.771 -13.628 5.201 1.00 89.81 180 GLU A CA 1
ATOM 1400 C C . GLU A 1 180 ? 3.037 -12.775 5.007 1.00 89.81 180 GLU A C 1
ATOM 1402 O O . GLU A 1 180 ? 3.966 -13.214 4.330 1.00 89.81 180 GLU A O 1
ATOM 1407 N N . PHE A 1 181 ? 3.152 -11.617 5.671 1.00 88.00 181 PHE A N 1
ATOM 1408 C CA . PHE A 1 181 ? 4.384 -10.814 5.667 1.00 88.00 181 PHE A CA 1
ATOM 1409 C C . PHE A 1 181 ? 5.582 -11.555 6.274 1.00 88.00 181 PHE A C 1
ATOM 1411 O O . PHE A 1 181 ? 6.718 -11.332 5.862 1.00 88.00 181 PHE A O 1
ATOM 1418 N N . SER A 1 182 ? 5.356 -12.422 7.263 1.00 80.94 182 SER A N 1
ATOM 1419 C CA . SER A 1 182 ? 6.429 -13.193 7.902 1.00 80.94 182 SER A CA 1
ATOM 1420 C C . SER A 1 182 ? 6.910 -14.345 7.015 1.00 80.94 182 SER A C 1
ATOM 1422 O O . SER A 1 182 ? 8.107 -14.634 6.989 1.00 80.94 182 SER A O 1
ATOM 1424 N N . ASN A 1 183 ? 6.004 -14.934 6.229 1.00 74.94 183 ASN A N 1
ATOM 1425 C CA . ASN A 1 183 ? 6.292 -16.033 5.306 1.00 74.94 183 ASN A CA 1
ATOM 1426 C C . ASN A 1 183 ? 7.027 -15.595 4.028 1.00 74.94 183 ASN A C 1
ATOM 1428 O O . ASN A 1 183 ? 7.667 -16.421 3.383 1.00 74.94 183 ASN A O 1
ATOM 1432 N N . GLN A 1 184 ? 7.007 -14.304 3.678 1.00 67.38 184 GLN A N 1
ATOM 1433 C CA . GLN A 1 184 ? 7.730 -13.767 2.513 1.00 67.38 184 GLN A CA 1
ATOM 1434 C C . GLN A 1 184 ? 9.274 -13.796 2.649 1.00 67.38 184 GLN A C 1
ATOM 1436 O O . GLN A 1 184 ? 9.975 -13.425 1.711 1.00 67.38 184 GLN A O 1
ATOM 1441 N N . ASN A 1 185 ? 9.829 -14.256 3.780 1.00 49.06 185 ASN A N 1
ATOM 1442 C CA . ASN A 1 185 ? 11.246 -14.099 4.143 1.00 49.06 185 ASN A CA 1
ATOM 1443 C C . ASN A 1 185 ? 12.222 -15.241 3.771 1.00 49.06 185 ASN A C 1
ATOM 1445 O O . ASN A 1 185 ? 13.320 -15.246 4.319 1.00 49.06 185 ASN A O 1
ATOM 1449 N N . SER A 1 186 ? 11.923 -16.195 2.881 1.00 45.75 186 SER A N 1
ATOM 1450 C CA . SER A 1 186 ? 12.862 -17.326 2.660 1.00 45.75 186 SER A CA 1
ATOM 1451 C C . SER A 1 186 ? 13.573 -17.426 1.303 1.00 45.75 186 SER A C 1
ATOM 1453 O O . SER A 1 186 ? 14.542 -18.176 1.226 1.00 45.75 186 SER A O 1
ATOM 1455 N N . SER A 1 187 ? 13.225 -16.654 0.263 1.00 39.72 187 SER A N 1
ATOM 1456 C CA . SER A 1 187 ? 13.952 -16.769 -1.025 1.00 39.72 187 SER A CA 1
ATOM 1457 C C . SER A 1 187 ? 14.129 -15.500 -1.864 1.00 39.72 187 SER A C 1
ATOM 1459 O O . SER A 1 187 ? 15.022 -15.486 -2.705 1.00 39.72 187 SER A O 1
ATOM 1461 N N . ASP A 1 188 ? 13.372 -14.420 -1.632 1.00 47.75 188 ASP A N 1
ATOM 1462 C CA . ASP A 1 188 ? 13.452 -13.203 -2.455 1.00 47.75 188 ASP A CA 1
ATOM 1463 C C . ASP A 1 188 ? 13.689 -11.943 -1.616 1.00 47.75 188 ASP A C 1
ATOM 1465 O O . ASP A 1 188 ? 12.776 -11.187 -1.287 1.00 47.75 188 ASP A O 1
ATOM 1469 N N . SER A 1 189 ? 14.960 -11.636 -1.347 1.00 46.53 189 SER A N 1
ATOM 1470 C CA . SER A 1 189 ? 15.401 -10.387 -0.701 1.00 46.53 189 SER A CA 1
ATOM 1471 C C . SER A 1 189 ? 15.141 -9.119 -1.538 1.00 46.53 189 SER A C 1
ATOM 1473 O O . SER A 1 189 ? 15.722 -8.071 -1.268 1.00 46.53 189 SER A O 1
ATOM 1475 N N . LYS A 1 190 ? 14.354 -9.219 -2.613 1.00 51.44 190 LYS A N 1
ATOM 1476 C CA . LYS A 1 190 ? 13.948 -8.125 -3.508 1.00 51.44 190 LYS A CA 1
ATOM 1477 C C . LYS A 1 190 ? 12.441 -7.868 -3.458 1.00 51.44 190 LYS A C 1
ATOM 1479 O O . LYS A 1 190 ? 11.984 -6.882 -4.031 1.00 51.44 190 LYS A O 1
ATOM 1484 N N . SER A 1 191 ? 11.682 -8.734 -2.788 1.00 54.31 191 SER A N 1
ATOM 1485 C CA . SER A 1 191 ? 10.233 -8.616 -2.709 1.00 54.31 191 SER A CA 1
ATOM 1486 C C . SER A 1 191 ? 9.825 -7.455 -1.797 1.00 54.31 191 SER A C 1
ATOM 1488 O O . SER A 1 191 ? 10.450 -7.229 -0.756 1.00 54.31 191 SER A O 1
ATOM 1490 N N . PRO A 1 192 ? 8.782 -6.690 -2.163 1.00 61.69 192 PRO A N 1
ATOM 1491 C CA . PRO A 1 192 ? 8.267 -5.628 -1.312 1.00 61.69 192 PRO A CA 1
ATOM 1492 C C . PRO A 1 192 ? 7.822 -6.214 0.032 1.00 61.69 192 PRO A C 1
ATOM 1494 O O . PRO A 1 192 ? 6.950 -7.078 0.052 1.00 61.69 192 PRO A O 1
ATOM 1497 N N . SER A 1 193 ? 8.352 -5.709 1.149 1.00 77.06 193 SER A N 1
ATOM 1498 C CA . SER A 1 193 ? 7.890 -6.057 2.507 1.00 77.06 193 SER A CA 1
ATOM 1499 C C . SER A 1 193 ? 7.193 -4.893 3.221 1.00 77.06 193 SER A C 1
ATOM 1501 O O . SER A 1 193 ? 6.751 -5.016 4.364 1.00 77.06 193 SER A O 1
ATOM 1503 N N . TRP A 1 194 ? 7.018 -3.770 2.516 1.00 90.25 194 TRP A N 1
ATOM 1504 C CA . TRP A 1 194 ? 6.219 -2.637 2.972 1.00 90.25 194 TRP A CA 1
ATOM 1505 C C . TRP A 1 194 ? 4.764 -3.049 3.232 1.00 90.25 194 TRP A C 1
ATOM 1507 O O . TRP A 1 194 ? 4.236 -3.958 2.594 1.00 90.25 194 TRP A O 1
ATOM 1517 N N . GLY A 1 195 ? 4.089 -2.355 4.137 1.00 90.19 195 GLY A N 1
ATOM 1518 C CA . GLY A 1 195 ? 2.703 -2.631 4.508 1.00 90.19 195 GLY A CA 1
ATOM 1519 C C . GLY A 1 195 ? 2.577 -3.313 5.866 1.00 90.19 195 GLY A C 1
ATOM 1520 O O . GLY A 1 195 ? 1.535 -3.191 6.500 1.00 90.19 195 GLY A O 1
ATOM 1521 N N . LYS A 1 196 ? 3.652 -3.922 6.387 1.00 90.94 196 LYS A N 1
ATOM 1522 C CA . LYS A 1 196 ? 3.681 -4.435 7.765 1.00 90.94 196 LYS A CA 1
ATOM 1523 C C . LYS A 1 196 ? 3.405 -3.332 8.793 1.00 90.94 196 LYS A C 1
ATOM 1525 O O . LYS A 1 196 ? 2.703 -3.569 9.766 1.00 90.94 196 LYS A O 1
ATOM 1530 N N . GLN A 1 197 ? 3.899 -2.118 8.546 1.00 89.38 197 GLN A N 1
ATOM 1531 C CA . GLN A 1 197 ? 3.656 -0.942 9.389 1.00 89.38 197 GLN A CA 1
ATOM 1532 C C . GLN A 1 197 ? 2.207 -0.428 9.359 1.00 89.38 197 GLN A C 1
ATOM 1534 O O . GLN A 1 197 ? 1.872 0.466 10.127 1.00 89.38 197 GLN A O 1
ATOM 1539 N N . LEU A 1 198 ? 1.366 -0.941 8.454 1.00 92.69 198 LEU A N 1
ATOM 1540 C CA . LEU A 1 198 ? -0.050 -0.575 8.358 1.00 92.69 198 LEU A CA 1
ATOM 1541 C C . LEU A 1 198 ? -0.937 -1.443 9.244 1.00 92.69 198 LEU A C 1
ATOM 1543 O O . LEU A 1 198 ? -2.112 -1.122 9.409 1.00 92.69 198 LEU A O 1
ATOM 1547 N N . VAL A 1 199 ? -0.404 -2.555 9.755 1.00 93.06 199 VAL A N 1
ATOM 1548 C CA . VAL A 1 199 ? -1.124 -3.407 10.690 1.00 93.06 199 VAL A CA 1
ATOM 1549 C C . VAL A 1 199 ? -1.078 -2.740 12.066 1.00 93.06 199 VAL A C 1
ATOM 1551 O O . VAL A 1 199 ? 0.026 -2.486 12.560 1.00 93.06 199 VAL A O 1
ATOM 1554 N N . PRO A 1 200 ? -2.232 -2.451 12.696 1.00 88.25 200 PRO A N 1
ATOM 1555 C CA . PRO A 1 200 ? -2.260 -1.938 14.056 1.00 88.25 200 PRO A CA 1
ATOM 1556 C C . PRO A 1 200 ? -1.508 -2.881 14.997 1.00 88.25 200 PRO A C 1
ATOM 1558 O O . PRO A 1 200 ? -1.624 -4.104 14.897 1.00 88.25 200 PRO A O 1
ATOM 1561 N N . THR A 1 201 ? -0.735 -2.326 15.927 1.00 75.38 201 THR A N 1
ATOM 1562 C CA . THR A 1 201 ? -0.205 -3.112 17.043 1.00 75.38 201 THR A CA 1
ATOM 1563 C C . THR A 1 201 ? -1.381 -3.596 17.879 1.00 75.38 201 THR A C 1
ATOM 1565 O O . THR A 1 201 ? -2.001 -2.798 18.579 1.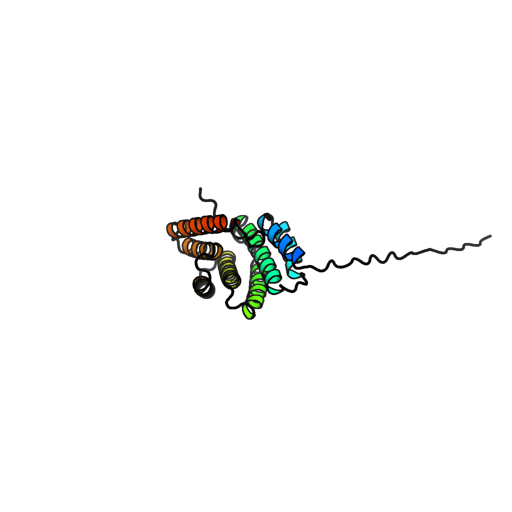00 75.38 201 THR A O 1
ATOM 1568 N N . VAL A 1 202 ? -1.696 -4.887 17.769 1.00 53.34 202 VAL A N 1
ATOM 1569 C CA . VAL A 1 202 ? -2.639 -5.569 18.659 1.00 53.34 202 VAL A CA 1
ATOM 1570 C C . VAL A 1 202 ? -2.065 -5.454 20.075 1.00 53.34 202 VAL A C 1
ATOM 1572 O O . VAL A 1 202 ? -0.935 -5.893 20.301 1.00 53.34 202 VAL A O 1
ATOM 1575 N N . GLN A 1 203 ? -2.788 -4.781 20.972 1.00 36.00 203 GLN A N 1
ATOM 1576 C CA . GLN A 1 203 ? -2.497 -4.781 22.410 1.00 36.00 203 GLN A CA 1
ATOM 1577 C C . GLN A 1 203 ? -2.940 -6.099 23.037 1.00 36.00 203 GLN A C 1
ATOM 1579 O O . GLN A 1 203 ? -4.009 -6.608 22.631 1.00 36.00 203 GLN A O 1
#

Solvent-accessible surface area (backbone atoms only — not comparable to full-atom values): 11646 Å² total; per-residue (Å²): 135,89,85,87,79,89,77,85,83,78,78,80,77,75,77,77,73,72,75,75,74,37,40,68,66,53,50,53,53,50,57,57,49,56,59,74,51,85,49,57,66,51,20,51,53,45,21,54,54,26,66,68,46,64,41,94,59,48,60,58,32,47,49,51,14,34,50,23,52,51,53,29,47,53,56,46,43,75,76,37,79,76,52,93,47,66,67,63,50,48,51,32,50,52,54,49,50,64,38,33,79,77,40,70,85,39,36,70,55,30,36,50,48,21,46,49,36,52,49,48,47,65,55,66,69,57,88,89,41,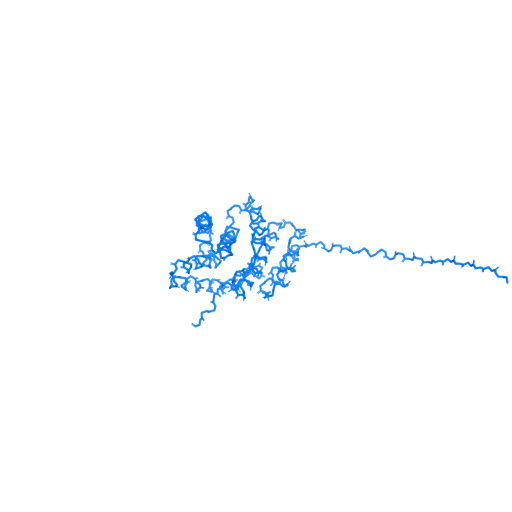64,70,43,52,51,50,27,52,52,16,49,58,57,17,47,76,80,41,71,81,35,33,60,48,30,41,50,52,14,54,53,29,43,74,73,67,42,48,71,62,13,53,53,27,37,52,50,18,54,52,42,62,61,67,59,73,80,84,51,98,77,62,87,68,67,62,64,87,72,48,76,85,82,127

Secondary structure (DSSP, 8-state):
-----------------------HHHHHHHHHHHHH--SHHHHHHHHHHHHT---S-HHHHHHHHHHHHHHHHHHHHHHSTT---HHHHHHHHHHHHHHHTT-TT-HHHHHHHHHHHHHHHHHH--S--HHHHHHHHHHHHHHHHHHTT-HHHHHHHHHHHHHTT-HHHHHHHHHHHHHHHHHTTSS-TTS--TTGGGS----

Nearest PDB structures (foldseek):
  8clk-assembly1_D  TM=5.653E-01  e=4.703E-01  Homo sapiens
  3ly7-assembly1_A  TM=5.878E-01  e=9.735E-01  Escherichia coli str. K-12 substr. MG1655
  3ly8-assembly1_A-2  TM=6.038E-01  e=1.338E+00  Escherichia coli str. K-12 substr. MG1655
  8qai-assembly2_B  TM=4.200E-01  e=3.034E+00  synthetic construct

pLDDT: mean 87.06, std 15.97, range [36.0, 98.75]

Mean predicted aligned error: 7.86 Å

Foldseek 3Di:
DDDDDDDDPPPPPPPPPPPPQCEVVVLLVLLLQLVVDQALVSLVVLLVCLVPHDYPVNLSSLLSNLVSLLNSLVSVCVVDQQPPCLVSLVVSLVSLVVSCVVVVLDLSSLLSNLSSLLSNCSNVVDPPSVVSVVSNVVSLVSNCVPPVQALSSLLSVLSVCVVVVNNVSSLVSLVSSLVSLVVVPDDDSRDRSPPPVSRDDDD

Radius of gyration: 21.92 Å; Cα contacts (8 Å, |Δi|>4): 219; chains: 1; bounding box: 76×72×41 Å